Protein AF-0000000074696888 (afdb_homodimer)

Nearest PDB structures (foldseek):
  1gp1-assembly1_A  TM=9.716E-01  e=2.616E-17  Bos taurus
  2f8a-assembly1_A  TM=9.732E-01  e=2.043E-16  Homo sapiens
  2he3-assembly1_A  TM=9.645E-01  e=3.780E-15  Homo sapiens
  2i3y-assembly1_A  TM=9.369E-01  e=1.477E-12  Homo sapiens
  2r37-assembly1_A  TM=9.458E-01  e=2.393E-11  Homo sapiens

Solvent-accessible surface area (backbone atoms only — not comparable to full-atom values): 16033 Å² total; per-residue (Å²): 106,52,67,56,42,70,71,32,35,92,73,66,55,78,52,77,38,70,47,48,41,65,61,73,54,68,45,79,58,59,72,69,47,44,55,46,35,29,18,64,61,56,87,13,93,66,40,71,79,71,45,49,76,51,66,73,43,44,62,50,37,78,69,30,37,69,67,41,53,51,49,28,68,78,42,40,58,41,39,55,61,64,42,56,50,38,33,65,54,36,84,47,50,80,47,39,43,34,44,4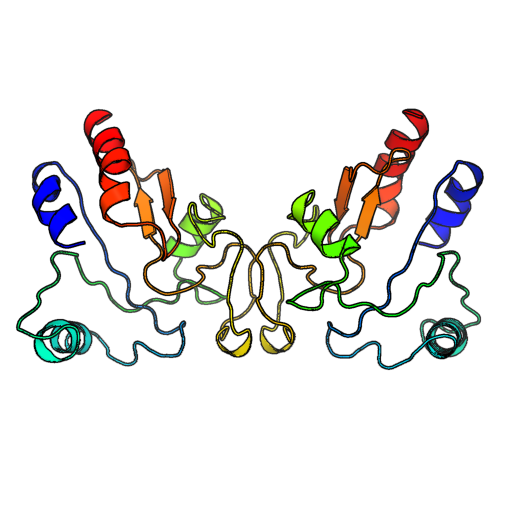2,37,47,77,52,54,76,70,49,45,75,45,60,45,99,85,69,47,78,71,48,31,31,21,58,66,41,55,71,77,67,45,49,63,59,50,50,52,52,59,64,71,105,106,52,67,57,44,70,72,32,34,90,73,65,55,78,52,76,39,71,48,47,43,67,60,72,55,68,46,78,58,58,74,70,47,44,55,46,34,28,18,64,62,56,87,12,92,66,41,71,79,72,45,48,76,51,65,73,43,43,63,50,36,79,70,29,37,68,66,42,54,50,49,32,68,76,42,42,58,40,39,56,61,65,42,57,51,37,32,66,54,36,84,47,50,79,47,40,44,33,44,44,38,47,79,52,55,76,71,51,45,76,45,59,43,98,86,69,49,78,70,49,32,32,20,58,67,40,55,70,76,66,44,49,62,58,50,49,52,52,58,64,72,104

Secondary structure (DSSP, 8-state):
-HHHHHHHGGGT---EE---STTTT-----THHHHHIIIIISS-TT----SEE------SSTT--HHHHHHHHHS-S-BSTTTTEEESSGGG--SSSEETT---STT-EEEE-TTS-EEEEE-TTS-GGGHHHHHHHHHHT-/-HHHHHHHGGGT---EE---STTTT-----THHHHHIIIIISS-TT----SEEPPP---SSTT--HHHHHHHHHS-S-BSTTTTEEESSGGG--SSSEETT---STT-EEEE-TTS-EEEEE-TTS-GGGHHHHHHHHHHT-

Foldseek 3Di:
DQVCCVVCVVLPDAAADAAECLQVNPPVDWDPRVQCCVCPPVVHPGDGDPHHYDTHAALDAPRHDPVNVVLCVQAQFADDPCRQPQEPDPVSGDHPDDDSSGQRHPQWDWDAAPVRHTDHTHHNPDDPVVCVVVVVVRSVVD/DQVCCVVCVVLPDAAADAAECLQVNPPVDWDPRVQCCVCPPVVHPGDGDPHHYDTHAALDAPRHDPVNVVLCVQAQFADDPPRQPQEPDPVSGDHPDDDSSGQRHPQWDWDAAPVRHTDHTHHNPDDPVVCVVVVVVRSVVD

pLDDT: mean 90.99, std 7.33, range [67.0, 98.31]

Organism: Acropora cervicornis (NCBI:txid6130)

Sequence (284 aa):
MNDLAEKYSAKGLVILAFPCNQFGHQENASGQEILDSLKYVRPGKGYQPKAEMLEKVAVNGSEADPLFIFLKEKLPFPSGKGEEVLMNDPQAIIWRPVLRSDVSWNFEKFLIDSNGVPFKRYSRYFLTSDLSSDIEKLLASKMNDLAEKYSAKGLVILAFPCNQFGHQENASGQEILDSLKYVRPGKGYQPKAEMLEKVAVNGSEADPLFIFLKEKLPFPSGKGEEVLMNDPQAIIWRPVLRSDVSWNFEKFLIDSNGVPFKRYSRYFLTSDLSSDIEKLLASK

Radius of gyration: 23.45 Å; Cα contacts (8 Å, |Δi|>4): 467; chains: 2; bounding box: 39×63×48 Å

Structure (mmCIF, N/CA/C/O backbone):
data_AF-0000000074696888-model_v1
#
loop_
_entity.id
_entity.type
_entity.pdbx_description
1 polymer 'Glutathione peroxidase'
#
loop_
_atom_site.group_PDB
_atom_site.id
_atom_site.type_symbol
_atom_site.label_atom_id
_atom_site.label_alt_id
_atom_site.label_comp_id
_atom_site.label_asym_id
_atom_site.label_entity_id
_atom_site.label_seq_id
_atom_site.pdbx_PDB_ins_code
_atom_site.Cartn_x
_atom_site.Cartn_y
_atom_site.Cartn_z
_atom_site.occupancy
_atom_site.B_iso_or_equiv
_atom_site.auth_seq_id
_atom_site.auth_comp_id
_atom_site.auth_asym_id
_atom_site.auth_atom_id
_atom_site.pdbx_PDB_model_num
ATOM 1 N N . MET A 1 1 ? 2.818 20.375 17.031 1 85.19 1 MET A N 1
ATOM 2 C CA . MET A 1 1 ? 3.131 21.125 15.805 1 85.19 1 MET A CA 1
ATOM 3 C C . MET A 1 1 ? 3.393 22.594 16.125 1 85.19 1 MET A C 1
ATOM 5 O O . MET A 1 1 ? 4.34 23.188 15.602 1 85.19 1 MET A O 1
ATOM 9 N N . ASN A 1 2 ? 2.6 23.094 17.094 1 87.69 2 ASN A N 1
ATOM 10 C CA . ASN A 1 2 ? 2.83 24.484 17.469 1 87.69 2 ASN A CA 1
ATOM 11 C C . ASN A 1 2 ? 4.215 24.672 18.078 1 87.69 2 ASN A C 1
ATOM 13 O O . ASN A 1 2 ? 4.875 25.688 17.828 1 87.69 2 ASN A O 1
ATOM 17 N N . ASP A 1 3 ? 4.602 23.672 18.875 1 88.69 3 ASP A N 1
ATOM 18 C CA . ASP A 1 3 ? 5.914 23.75 19.516 1 88.69 3 ASP A CA 1
ATOM 19 C C . ASP A 1 3 ? 7.023 23.828 18.469 1 88.69 3 ASP A C 1
ATOM 21 O O . ASP A 1 3 ? 7.98 24.578 18.625 1 88.69 3 ASP A O 1
ATOM 25 N N . LEU A 1 4 ? 6.898 23.031 17.453 1 91.94 4 LEU A N 1
ATOM 26 C CA . LEU A 1 4 ? 7.887 23.062 16.375 1 91.94 4 LEU A CA 1
ATOM 27 C C . LEU A 1 4 ? 7.895 24.406 15.672 1 91.94 4 LEU A C 1
ATOM 29 O O . LEU A 1 4 ? 8.961 24.953 15.367 1 91.94 4 LEU A O 1
ATOM 33 N N . ALA A 1 5 ? 6.75 24.875 15.43 1 92.31 5 ALA A N 1
ATOM 34 C CA . ALA A 1 5 ? 6.637 26.172 14.789 1 92.31 5 ALA A CA 1
ATOM 35 C C . ALA A 1 5 ? 7.293 27.266 15.633 1 92.31 5 ALA A C 1
ATOM 37 O O . ALA A 1 5 ? 8.031 28.109 15.109 1 92.31 5 ALA A O 1
ATOM 38 N N . GLU A 1 6 ? 7.008 27.25 16.828 1 91.94 6 GLU A N 1
ATOM 39 C CA . GLU A 1 6 ? 7.574 28.25 17.734 1 91.94 6 GLU A CA 1
ATOM 40 C C . GLU A 1 6 ? 9.102 28.156 17.766 1 91.94 6 GLU A C 1
ATOM 42 O O . GLU A 1 6 ? 9.781 29.188 17.781 1 91.94 6 GLU A O 1
ATOM 47 N N . LYS A 1 7 ? 9.531 27.016 17.703 1 92.88 7 LYS A N 1
ATOM 48 C CA . LYS A 1 7 ? 10.961 26.797 17.844 1 92.88 7 LYS A CA 1
ATOM 49 C C . LYS A 1 7 ? 11.703 27.109 16.547 1 92.88 7 LYS A C 1
ATOM 51 O O . LYS A 1 7 ? 12.828 27.609 16.562 1 92.88 7 LYS A O 1
ATOM 56 N N . TYR A 1 8 ? 11.055 26.875 15.414 1 94.62 8 TYR A N 1
ATOM 57 C CA . TYR A 1 8 ? 11.875 26.844 14.211 1 94.62 8 TYR A CA 1
ATOM 58 C C . TYR A 1 8 ? 11.352 27.828 13.164 1 94.62 8 TYR A C 1
ATOM 60 O O . TYR A 1 8 ? 11.977 28.016 12.117 1 94.62 8 TYR A O 1
ATOM 68 N N . SER A 1 9 ? 10.266 28.5 13.414 1 94.38 9 SER A N 1
ATOM 69 C CA . SER A 1 9 ? 9.711 29.391 12.406 1 94.38 9 SER A CA 1
ATOM 70 C C . SER A 1 9 ? 10.68 30.516 12.07 1 94.38 9 SER A C 1
ATOM 72 O O . SER A 1 9 ? 10.836 30.875 10.906 1 94.38 9 SER A O 1
ATOM 74 N N . ALA A 1 10 ? 11.242 31.031 13 1 94.5 10 ALA A N 1
ATOM 75 C CA . ALA A 1 10 ? 12.188 32.125 12.812 1 94.5 10 ALA A CA 1
ATOM 76 C C . ALA A 1 10 ? 13.406 31.672 12.016 1 94.5 10 ALA A C 1
ATOM 78 O O . ALA A 1 10 ? 14.109 32.5 11.422 1 94.5 10 ALA A O 1
ATOM 79 N N . LYS A 1 11 ? 13.609 30.422 12.008 1 94.94 11 LYS A N 1
ATOM 80 C CA . LYS A 1 11 ? 14.766 29.875 11.305 1 94.94 11 LYS A CA 1
ATOM 81 C C . LYS A 1 11 ? 14.391 29.422 9.898 1 94.94 11 LYS A C 1
ATOM 83 O O . LYS A 1 11 ? 15.242 28.922 9.156 1 94.94 11 LYS A O 1
ATOM 88 N N . GLY A 1 12 ? 13.078 29.484 9.57 1 94.25 12 GLY A N 1
ATOM 89 C CA . GLY A 1 12 ? 12.703 29.234 8.188 1 94.25 12 GLY A CA 1
ATOM 90 C C . GLY A 1 12 ? 11.703 28.094 8.039 1 94.25 12 GLY A C 1
ATOM 91 O O . GLY A 1 12 ? 11.258 27.797 6.93 1 94.25 12 GLY A O 1
ATOM 92 N N . LEU A 1 13 ? 11.328 27.469 9.117 1 95.56 13 LEU A N 1
ATOM 93 C CA . LEU A 1 13 ? 10.352 26.391 9.031 1 95.56 13 LEU A CA 1
ATOM 94 C C . LEU A 1 13 ? 8.961 26.922 8.734 1 95.56 13 LEU A C 1
ATOM 96 O O . LEU A 1 13 ? 8.5 27.859 9.391 1 95.56 13 LEU A O 1
ATOM 100 N N . VAL A 1 14 ? 8.352 26.344 7.762 1 95.56 14 VAL A N 1
ATOM 101 C CA . VAL A 1 14 ? 6.957 26.625 7.438 1 95.56 14 VAL A CA 1
ATOM 102 C C . VAL A 1 14 ? 6.145 25.328 7.547 1 95.56 14 VAL A C 1
ATOM 104 O O . VAL A 1 14 ? 6.547 24.297 7.027 1 95.56 14 VAL A O 1
ATOM 107 N N . ILE A 1 15 ? 5.082 25.438 8.266 1 95.06 15 ILE A N 1
ATOM 108 C CA . ILE A 1 15 ? 4.207 24.281 8.438 1 95.06 15 ILE A CA 1
ATOM 109 C C . ILE A 1 15 ? 2.873 24.547 7.738 1 95.06 15 ILE A C 1
ATOM 111 O O . ILE A 1 15 ? 2.189 25.516 8.031 1 95.06 15 ILE A O 1
ATOM 115 N N . LEU A 1 16 ? 2.582 23.688 6.812 1 95.06 16 LEU A N 1
ATOM 116 C CA . LEU A 1 16 ? 1.313 23.75 6.094 1 95.06 16 LEU A CA 1
ATOM 117 C C . LEU A 1 16 ? 0.405 22.594 6.508 1 95.06 16 LEU A C 1
ATOM 119 O O . LEU A 1 16 ? 0.85 21.453 6.586 1 95.06 16 LEU A O 1
ATOM 123 N N . ALA A 1 17 ? -0.816 22.938 6.812 1 92.88 17 ALA A N 1
ATOM 124 C CA . ALA A 1 17 ? -1.809 21.922 7.188 1 92.88 17 ALA A CA 1
ATOM 125 C C . ALA A 1 17 ? -2.875 21.781 6.102 1 92.88 17 ALA A C 1
ATOM 127 O O . ALA A 1 17 ? -3.469 22.766 5.672 1 92.88 17 ALA A O 1
ATOM 128 N N . PHE A 1 18 ? -3.039 20.562 5.676 1 93.19 18 PHE A N 1
ATOM 129 C CA . PHE A 1 18 ? -4.016 20.25 4.637 1 93.19 18 PHE A CA 1
ATOM 130 C C . PHE A 1 18 ? -5.156 19.422 5.203 1 93.19 18 PHE A C 1
ATOM 132 O O . PHE A 1 18 ? -5.051 18.188 5.297 1 93.19 18 PHE A O 1
ATOM 139 N N . PRO A 1 19 ? -6.219 20.094 5.566 1 90.19 19 PRO A N 1
ATOM 140 C CA . PRO A 1 19 ? -7.379 19.281 5.953 1 90.19 19 PRO A CA 1
ATOM 141 C C . PRO A 1 19 ? -7.848 18.359 4.828 1 90.19 19 PRO A C 1
ATOM 143 O O . PRO A 1 19 ? -7.727 18.703 3.65 1 90.19 19 PRO A O 1
ATOM 146 N N . CYS A 1 20 ? -8.289 17.188 5.188 1 91.38 20 CYS A N 1
ATOM 147 C CA . CYS A 1 20 ? -8.75 16.188 4.238 1 91.38 20 CYS A CA 1
ATOM 148 C C . CYS A 1 20 ? -9.93 15.406 4.805 1 91.38 20 CYS A C 1
ATOM 150 O O . CYS A 1 20 ? -9.914 15.016 5.973 1 91.38 20 CYS A O 1
ATOM 152 N N . ASN A 1 21 ? -10.883 15.109 3.994 1 89.12 21 ASN A N 1
ATOM 153 C CA . ASN A 1 21 ? -12.094 14.453 4.469 1 89.12 21 ASN A CA 1
ATOM 154 C C . ASN A 1 21 ? -12.125 12.977 4.07 1 89.12 21 ASN A C 1
ATOM 156 O O . ASN A 1 21 ? -13.164 12.328 4.176 1 89.12 21 ASN A O 1
ATOM 160 N N . GLN A 1 22 ? -11.078 12.438 3.623 1 91.19 22 GLN A N 1
ATOM 161 C CA . GLN A 1 22 ? -11.039 11.062 3.129 1 91.19 22 GLN A CA 1
ATOM 162 C C . GLN A 1 22 ? -10.875 10.07 4.277 1 91.19 22 GLN A C 1
ATOM 164 O O . GLN A 1 22 ? -10.969 8.859 4.07 1 91.19 22 GLN A O 1
ATOM 169 N N . PHE A 1 23 ? -10.672 10.539 5.465 1 87.31 23 PHE A N 1
ATOM 170 C CA . PHE A 1 23 ? -10.406 9.664 6.605 1 87.31 23 PHE A CA 1
ATOM 171 C C . PHE A 1 23 ? -11.562 9.703 7.598 1 87.31 23 PHE A C 1
ATOM 173 O O . PHE A 1 23 ? -11.453 10.305 8.664 1 87.31 23 PHE A O 1
ATOM 180 N N . GLY A 1 24 ? -12.648 8.93 7.223 1 72.62 24 GLY A N 1
ATOM 181 C CA . GLY A 1 24 ? -13.812 8.773 8.078 1 72.62 24 GLY A CA 1
ATOM 182 C C . GLY A 1 24 ? -14.734 9.984 8.062 1 72.62 24 GLY A C 1
ATOM 183 O O . GLY A 1 24 ? -15.555 10.164 8.961 1 72.62 24 GLY A O 1
ATOM 184 N N . HIS A 1 25 ? -14.531 10.852 7.031 1 71.06 25 HIS A N 1
ATOM 185 C CA . HIS A 1 25 ? -15.297 12.086 6.902 1 71.06 25 HIS A CA 1
ATOM 186 C C . HIS A 1 25 ? -15.25 12.898 8.195 1 71.06 25 HIS A C 1
ATOM 188 O O . HIS A 1 25 ? -16.266 13.453 8.617 1 71.06 25 HIS A O 1
ATOM 194 N N . GLN A 1 26 ? -14.102 12.727 8.734 1 67.25 26 GLN A N 1
ATOM 195 C CA . GLN A 1 26 ? -13.906 13.359 10.031 1 67.25 26 GLN A CA 1
ATOM 196 C C . GLN A 1 26 ? -13.836 14.883 9.898 1 67.25 26 GLN A C 1
ATOM 198 O O . GLN A 1 26 ? -14.023 15.602 10.875 1 67.25 26 GLN A O 1
ATOM 203 N N . GLU A 1 27 ? -13.531 15.352 8.703 1 67.12 27 GLU A N 1
ATOM 204 C CA . GLU A 1 27 ? -13.414 16.797 8.508 1 67.12 27 GLU A CA 1
ATOM 205 C C . GLU A 1 27 ? -14.508 17.328 7.586 1 67.12 27 GLU A C 1
ATOM 207 O O . GLU A 1 27 ? -14.242 17.656 6.43 1 67.12 27 GLU A O 1
ATOM 212 N N . ASN A 1 28 ? -15.703 17.438 8.172 1 71.5 28 ASN A N 1
ATOM 213 C CA . ASN A 1 28 ? -16.844 17.875 7.375 1 71.5 28 ASN A CA 1
ATOM 214 C C . ASN A 1 28 ? -16.906 19.406 7.293 1 71.5 28 ASN A C 1
ATOM 216 O O . ASN A 1 28 ? -17.594 19.953 6.422 1 71.5 28 ASN A O 1
ATOM 220 N N . ALA A 1 29 ? -16.062 20.016 8.156 1 69.94 29 ALA A N 1
ATOM 221 C CA . ALA A 1 29 ? -16.078 21.484 8.211 1 69.94 29 ALA A CA 1
ATOM 222 C C . ALA A 1 29 ? -15.234 22.078 7.094 1 69.94 29 ALA A C 1
ATOM 224 O O . ALA A 1 29 ? -14.453 21.375 6.453 1 69.94 29 ALA A O 1
ATOM 225 N N . SER A 1 30 ? -15.695 23.297 6.672 1 74.94 30 SER A N 1
ATOM 226 C CA . SER A 1 30 ? -14.914 23.984 5.648 1 74.94 30 SER A CA 1
ATOM 227 C C . SER A 1 30 ? -14.484 25.359 6.117 1 74.94 30 SER A C 1
ATOM 229 O O . SER A 1 30 ? -15.133 25.969 6.98 1 74.94 30 SER A O 1
ATOM 231 N N . GLY A 1 31 ? -13.242 25.75 5.594 1 76.25 31 GLY A N 1
ATOM 232 C CA . GLY A 1 31 ? -12.773 27.109 5.801 1 76.25 31 GLY A CA 1
ATOM 233 C C . GLY A 1 31 ? -12.695 27.5 7.266 1 76.25 31 GLY A C 1
ATOM 234 O O . GLY A 1 31 ? -12.039 26.812 8.062 1 76.25 31 GLY A O 1
ATOM 235 N N . GLN A 1 32 ? -13.375 28.578 7.566 1 77.44 32 GLN A N 1
ATOM 236 C CA . GLN A 1 32 ? -13.344 29.188 8.891 1 77.44 32 GLN A CA 1
ATOM 237 C C . GLN A 1 32 ? -13.891 28.234 9.945 1 77.44 32 GLN A C 1
ATOM 239 O O . GLN A 1 32 ? -13.469 28.266 11.102 1 77.44 32 GLN A O 1
ATOM 244 N N . GLU A 1 33 ? -14.711 27.281 9.539 1 79.19 33 GLU A N 1
ATOM 245 C CA . GLU A 1 33 ? -15.305 26.328 10.469 1 79.19 33 GLU A CA 1
ATOM 246 C C . GLU A 1 33 ? -14.234 25.406 11.07 1 79.19 33 GLU A C 1
ATOM 248 O O . GLU A 1 33 ? -14.328 25.031 12.234 1 79.19 33 GLU A O 1
ATOM 253 N N . ILE A 1 34 ? -13.273 25.125 10.305 1 80.81 34 ILE A N 1
ATOM 254 C CA . ILE A 1 34 ? -12.211 24.25 10.797 1 80.81 34 ILE A CA 1
ATOM 255 C C . ILE A 1 34 ? -11.438 24.969 11.906 1 80.81 34 ILE A C 1
ATOM 257 O O . ILE A 1 34 ? -11.172 24.375 12.953 1 80.81 34 ILE A O 1
ATOM 261 N N . LEU A 1 35 ? -11.125 26.203 11.703 1 83.69 35 LEU A N 1
ATOM 262 C CA . LEU A 1 35 ? -10.383 26.984 12.695 1 83.69 35 LEU A CA 1
ATOM 263 C C . LEU A 1 35 ? -11.195 27.141 13.977 1 83.69 35 LEU A C 1
ATOM 265 O O . LEU A 1 35 ? -10.648 27.047 15.078 1 83.69 35 LEU A O 1
ATOM 269 N N . ASP A 1 36 ? -12.414 27.359 13.75 1 84.56 36 ASP A N 1
ATOM 270 C CA . ASP A 1 36 ? -13.289 27.5 14.914 1 84.56 36 ASP A CA 1
ATOM 271 C C . ASP A 1 36 ? -13.367 26.203 15.703 1 84.56 36 ASP A C 1
ATOM 273 O O . ASP A 1 36 ? -13.398 26.219 16.938 1 84.56 36 ASP A O 1
ATOM 277 N N . SER A 1 37 ? -13.469 25.188 14.945 1 81.25 37 SER A N 1
ATOM 278 C CA . SER A 1 37 ? -13.516 23.891 15.609 1 81.25 37 SER A CA 1
ATOM 279 C C . SER A 1 37 ? -12.258 23.641 16.438 1 81.25 37 SER A C 1
ATOM 281 O O . SER A 1 37 ? -12.344 23.172 17.578 1 81.25 37 SER A O 1
ATOM 283 N N . LEU A 1 38 ? -11.156 23.969 15.891 1 82.19 38 LEU A N 1
ATOM 284 C CA . LEU A 1 38 ? -9.898 23.828 16.609 1 82.19 38 LEU A CA 1
ATOM 285 C C . LEU A 1 38 ? -9.875 24.719 17.844 1 82.19 38 LEU A C 1
ATOM 287 O O . LEU A 1 38 ? -9.453 24.297 18.922 1 82.19 38 LEU A O 1
ATOM 291 N N . LYS A 1 39 ? -10.344 25.875 17.672 1 88.06 39 LYS A N 1
ATOM 292 C CA . LYS A 1 39 ? -10.281 26.875 18.734 1 88.06 39 LYS A CA 1
ATOM 293 C C . LYS A 1 39 ? -11.281 26.578 19.844 1 88.06 39 LYS A C 1
ATOM 295 O O . LYS A 1 39 ? -10.961 26.719 21.031 1 88.06 39 LYS A O 1
ATOM 300 N N . TYR A 1 40 ? -12.367 26.047 19.469 1 88.19 40 TYR A N 1
ATOM 301 C CA . TYR A 1 40 ? -13.453 26.016 20.453 1 88.19 40 TYR A CA 1
ATOM 302 C C . TYR A 1 40 ? -13.875 24.594 20.75 1 88.19 40 TYR A C 1
ATOM 304 O O . TYR A 1 40 ? -14.516 24.328 21.781 1 88.19 40 TYR A O 1
ATOM 312 N N . VAL A 1 41 ? -13.703 23.656 19.828 1 78.88 41 VAL A N 1
ATOM 313 C CA . VAL A 1 41 ? -14.266 22.328 19.953 1 78.88 41 VAL A CA 1
ATOM 314 C C . VAL A 1 41 ? -13.164 21.312 20.297 1 78.88 41 VAL A C 1
ATOM 316 O O . VAL A 1 41 ? -13.18 20.688 21.359 1 78.88 41 VAL A O 1
ATOM 319 N N . ARG A 1 42 ? -12.336 21.109 19.469 1 76.81 42 ARG A N 1
ATOM 320 C CA . ARG A 1 42 ? -11.25 20.141 19.641 1 76.81 42 ARG A CA 1
ATOM 321 C C . ARG A 1 42 ? -9.969 20.641 18.969 1 76.81 42 ARG A C 1
ATOM 323 O O . ARG A 1 42 ? -9.93 20.812 17.75 1 76.81 42 ARG A O 1
ATOM 330 N N . PRO A 1 43 ? -8.977 20.844 19.797 1 79.38 43 PRO A N 1
ATOM 331 C CA . PRO A 1 43 ? -8.844 20.531 21.219 1 79.38 43 PRO A CA 1
ATOM 332 C C . PRO A 1 43 ? -9.57 21.531 22.125 1 79.38 43 PRO A C 1
ATOM 334 O O . PRO A 1 43 ? -9.781 21.266 23.297 1 79.38 43 PRO A O 1
ATOM 337 N N . GLY A 1 44 ? -9.984 22.688 21.422 1 82.69 44 GLY A N 1
ATOM 338 C CA . GLY A 1 44 ? -10.664 23.719 22.188 1 82.69 44 GLY A CA 1
ATOM 339 C C . GLY A 1 44 ? -9.711 24.562 23.031 1 82.69 44 GLY A C 1
ATOM 340 O O . GLY A 1 44 ? -8.562 24.766 22.641 1 82.69 44 GLY A O 1
ATOM 341 N N . LYS A 1 45 ? -10.281 25.312 24.047 1 90.56 45 LYS A N 1
ATOM 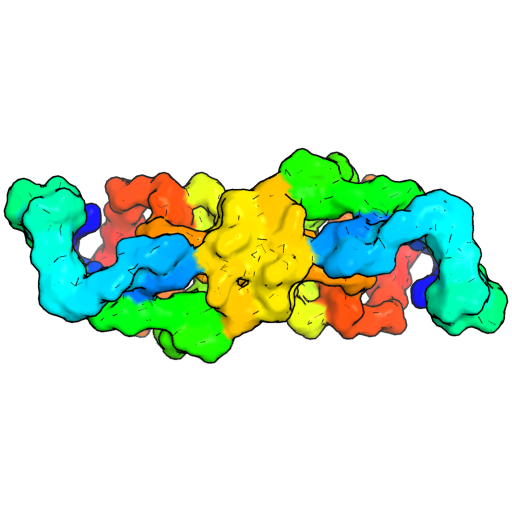342 C CA . LYS A 1 45 ? -9.531 26.109 25.031 1 90.56 45 LYS A CA 1
ATOM 343 C C . LYS A 1 45 ? -8.734 27.203 24.344 1 90.56 45 LYS A C 1
ATOM 345 O O . LYS A 1 45 ? -7.594 27.484 24.719 1 90.56 45 LYS A O 1
ATOM 350 N N . GLY A 1 46 ? -9.219 27.609 23.25 1 88.62 46 GLY A N 1
ATOM 351 C CA . GLY A 1 46 ? -8.609 28.75 22.578 1 88.62 46 GLY A CA 1
ATOM 352 C C . GLY A 1 46 ? -7.457 28.359 21.672 1 88.62 46 GLY A C 1
ATOM 353 O O . GLY A 1 46 ? -6.699 29.203 21.219 1 88.62 46 GLY A O 1
ATOM 354 N N . TYR A 1 47 ? -7.352 27.156 21.359 1 87.5 47 TYR A N 1
ATOM 355 C CA . TYR A 1 47 ? -6.258 26.672 20.531 1 87.5 47 TYR A CA 1
ATOM 356 C C . TYR A 1 47 ? -6.234 27.375 19.172 1 87.5 47 TYR A C 1
ATOM 358 O O . TYR A 1 47 ? -7.273 27.516 18.531 1 87.5 47 TYR A O 1
ATOM 366 N N . GLN A 1 48 ? -5.016 27.859 18.828 1 87.44 48 GLN A N 1
ATOM 367 C CA . GLN A 1 48 ? -4.777 28.438 17.5 1 87.44 48 GLN A CA 1
ATOM 368 C C . GLN A 1 48 ? -3.584 27.781 16.828 1 87.44 48 GLN A C 1
ATOM 370 O O . GLN A 1 48 ? -2.453 27.875 17.297 1 87.44 48 GLN A O 1
ATOM 375 N N . PRO A 1 49 ? -3.945 27.156 15.727 1 88.31 49 PRO A N 1
ATOM 376 C CA . PRO A 1 49 ? -2.816 26.531 15.039 1 88.31 49 PRO A CA 1
ATOM 377 C C . PRO A 1 49 ? -1.806 27.562 14.516 1 88.31 49 PRO A C 1
ATOM 379 O O . PRO A 1 49 ? -2.193 28.625 14.031 1 88.31 49 PRO A O 1
ATOM 382 N N . LYS A 1 50 ? -0.562 27.234 14.641 1 90.62 50 LYS A N 1
ATOM 383 C CA . LYS A 1 50 ? 0.493 28.078 14.094 1 90.62 50 LYS A CA 1
ATOM 384 C C . LYS A 1 50 ? 0.841 27.672 12.664 1 90.62 50 LYS A C 1
ATOM 386 O O . LYS A 1 50 ? 1.517 28.406 11.945 1 90.62 50 LYS A O 1
ATOM 391 N N . ALA A 1 51 ? 0.382 26.562 12.352 1 90.44 51 ALA A N 1
ATOM 392 C CA . ALA A 1 51 ? 0.497 26.125 10.961 1 90.44 51 ALA A CA 1
ATOM 393 C C . ALA A 1 51 ? -0.449 26.906 10.055 1 90.44 51 ALA A C 1
ATOM 395 O O . ALA A 1 51 ? -1.509 27.359 10.5 1 90.44 51 ALA A O 1
ATOM 396 N N . GLU A 1 52 ? -0.009 27.109 8.852 1 91.31 52 GLU A N 1
ATOM 397 C CA . GLU A 1 52 ? -0.924 27.672 7.855 1 91.31 52 GLU A CA 1
ATOM 398 C C . GLU A 1 52 ? -1.968 26.641 7.438 1 91.31 52 GLU A C 1
ATOM 400 O O . GLU A 1 52 ? -1.625 25.578 6.891 1 91.31 52 GLU A O 1
ATOM 405 N N . MET A 1 53 ? -3.244 26.969 7.711 1 89.31 53 MET A N 1
ATOM 406 C CA . MET A 1 53 ? -4.344 26.062 7.375 1 89.31 53 MET A CA 1
ATOM 407 C C . MET A 1 53 ? -4.82 26.297 5.945 1 89.31 53 MET A C 1
ATOM 409 O O . MET A 1 53 ? -5.262 27.406 5.609 1 89.31 53 MET A O 1
ATOM 413 N N . LEU A 1 54 ? -4.664 25.297 5.141 1 90.5 54 LEU A N 1
ATOM 414 C CA . LEU A 1 54 ? -5.09 25.422 3.752 1 90.5 54 LEU A CA 1
ATOM 415 C C . LEU A 1 54 ? -6.504 24.875 3.564 1 90.5 54 LEU A C 1
ATOM 417 O O . LEU A 1 54 ? -7.125 24.406 4.523 1 90.5 54 LEU A O 1
ATOM 421 N N . GLU A 1 55 ? -7.008 25.062 2.363 1 87.56 55 GLU A N 1
ATOM 422 C CA . GLU A 1 55 ? -8.312 24.484 2.045 1 87.56 55 GLU A CA 1
ATOM 423 C C . GLU A 1 55 ? -8.25 22.969 2.016 1 87.56 55 GLU A C 1
ATOM 425 O O . GLU A 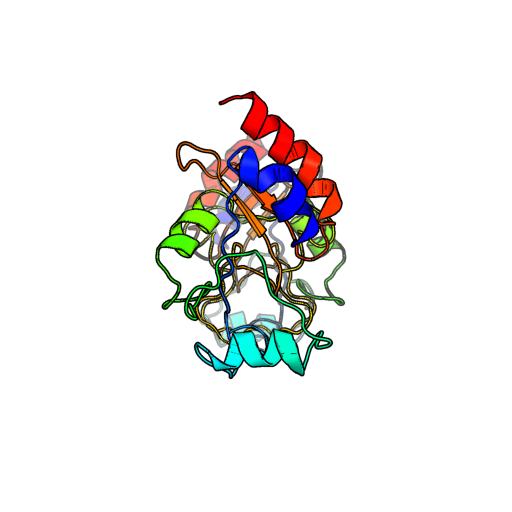1 55 ? -7.18 22.375 1.849 1 87.56 55 GLU A O 1
ATOM 430 N N . LYS A 1 56 ? -9.391 22.453 2.02 1 89.5 56 LYS A N 1
ATOM 431 C CA . LYS A 1 56 ? -9.516 21 1.993 1 89.5 56 LYS A CA 1
ATOM 432 C C . LYS A 1 56 ? -9.094 20.438 0.641 1 89.5 56 LYS A C 1
ATOM 434 O O . LYS A 1 56 ? -9.445 20.984 -0.405 1 89.5 56 LYS A O 1
ATOM 439 N N . VAL A 1 57 ? -8.344 19.344 0.738 1 92.69 57 VAL A N 1
ATOM 440 C CA . VAL A 1 57 ? -7.949 18.703 -0.509 1 92.69 57 VAL A CA 1
ATOM 441 C C . VAL A 1 57 ? -8.07 17.188 -0.365 1 92.69 57 VAL A C 1
ATOM 443 O O . VAL A 1 57 ? -8.062 16.656 0.75 1 92.69 57 VAL A O 1
ATOM 446 N N . ALA A 1 58 ? -8.273 16.547 -1.537 1 95.25 58 ALA A N 1
ATOM 447 C CA . ALA A 1 58 ? -8.086 15.094 -1.575 1 95.25 58 ALA A CA 1
ATOM 448 C C . ALA A 1 58 ? -6.613 14.734 -1.688 1 95.25 58 ALA A C 1
ATOM 450 O O . ALA A 1 58 ? -5.891 15.297 -2.516 1 95.25 58 ALA A O 1
ATOM 451 N N . VAL A 1 59 ? -6.16 13.836 -0.857 1 97.56 59 VAL A N 1
ATOM 452 C CA . VAL A 1 59 ? -4.746 13.484 -0.894 1 97.56 59 VAL A CA 1
ATOM 453 C C . VAL A 1 59 ? -4.566 12.117 -1.559 1 97.56 59 VAL A C 1
ATOM 455 O O . VAL A 1 59 ? -3.453 11.75 -1.936 1 97.56 59 VAL A O 1
ATOM 458 N N . ASN A 1 60 ? -5.637 11.336 -1.657 1 98.06 60 ASN A N 1
ATOM 459 C CA . ASN A 1 60 ? -5.617 10.016 -2.271 1 98.06 60 ASN A CA 1
ATOM 460 C C . ASN A 1 60 ? -6.625 9.914 -3.412 1 98.06 60 ASN A C 1
ATOM 462 O O . ASN A 1 60 ? -7.5 10.766 -3.551 1 98.06 60 ASN A O 1
ATOM 466 N N . GLY A 1 61 ? -6.441 8.844 -4.301 1 97.62 61 GLY A N 1
ATOM 467 C CA . GLY A 1 61 ? -7.422 8.523 -5.324 1 97.62 61 GLY A CA 1
ATOM 468 C C . GLY A 1 61 ? -7.27 9.359 -6.582 1 97.62 61 GLY A C 1
ATOM 469 O O . GLY A 1 61 ? -6.289 10.086 -6.73 1 97.62 61 GLY A O 1
ATOM 470 N N . SER A 1 62 ? -8.258 9.25 -7.469 1 97.56 62 SER A N 1
ATOM 471 C CA . SER A 1 62 ? -8.211 9.891 -8.781 1 97.56 62 SER A CA 1
ATOM 472 C C . SER A 1 62 ? -8.336 11.398 -8.656 1 97.56 62 SER A C 1
ATOM 474 O O . SER A 1 62 ? -7.918 12.133 -9.555 1 97.56 62 SER A O 1
ATOM 476 N N . GLU A 1 63 ? -8.836 11.93 -7.523 1 96 63 GLU A N 1
ATOM 477 C CA . GLU A 1 63 ? -9.047 13.359 -7.344 1 96 63 GLU A CA 1
ATOM 478 C C . GLU A 1 63 ? -7.961 13.977 -6.465 1 96 63 GLU A C 1
ATOM 480 O O . GLU A 1 63 ? -8.102 15.102 -5.988 1 96 63 GLU A O 1
ATOM 485 N N . ALA A 1 64 ? -6.977 13.211 -6.238 1 97.56 64 ALA A N 1
ATOM 486 C CA . ALA A 1 64 ? -5.91 13.688 -5.359 1 97.56 64 ALA A CA 1
ATOM 487 C C . ALA A 1 64 ? -5.285 14.969 -5.895 1 97.56 64 ALA A C 1
ATOM 489 O O . ALA A 1 64 ? -5.074 15.109 -7.102 1 97.56 64 ALA A O 1
ATOM 490 N N . ASP A 1 65 ? -4.996 15.93 -5.023 1 97.56 65 ASP A N 1
ATOM 491 C CA . ASP A 1 65 ? -4.277 17.156 -5.363 1 97.56 65 ASP A CA 1
ATOM 492 C C . ASP A 1 65 ? -2.912 16.844 -5.973 1 97.56 65 ASP A C 1
ATOM 494 O O . ASP A 1 65 ? -2.203 15.961 -5.492 1 97.56 65 ASP A O 1
ATOM 498 N N . PRO A 1 66 ? -2.512 17.578 -7.027 1 97.88 66 PRO A N 1
ATOM 499 C CA . PRO A 1 66 ? -1.233 17.344 -7.699 1 97.88 66 PRO A CA 1
ATOM 500 C C . PRO A 1 66 ? -0.05 17.344 -6.734 1 97.88 66 PRO A C 1
ATOM 502 O O . PRO A 1 66 ? 0.915 16.594 -6.938 1 97.88 66 PRO A O 1
ATOM 505 N N . LEU A 1 67 ? -0.134 18.141 -5.742 1 97.44 67 LEU A N 1
ATOM 506 C CA . LEU A 1 67 ? 0.942 18.188 -4.758 1 97.44 67 LEU A CA 1
ATOM 507 C C . LEU A 1 67 ? 1.139 16.828 -4.109 1 97.44 67 LEU A C 1
ATOM 509 O O . LEU A 1 67 ? 2.27 16.344 -3.98 1 97.44 67 LEU A O 1
ATOM 513 N N . PHE A 1 68 ? 0.094 16.203 -3.756 1 98 68 PHE A N 1
ATOM 514 C CA . PHE A 1 68 ? 0.193 14.93 -3.043 1 98 68 PHE A CA 1
ATOM 515 C C . PHE A 1 68 ? 0.533 13.789 -4 1 98 68 PHE A C 1
ATOM 517 O O . PHE A 1 68 ? 1.168 12.812 -3.607 1 98 68 PHE A O 1
ATOM 524 N N . ILE A 1 69 ? 0.095 13.906 -5.262 1 97.88 69 ILE A N 1
ATOM 525 C CA . ILE A 1 69 ? 0.563 12.953 -6.266 1 97.88 69 ILE A CA 1
ATOM 526 C C . ILE A 1 69 ? 2.088 13.008 -6.352 1 97.88 69 ILE A C 1
ATOM 528 O O . ILE A 1 69 ? 2.754 11.969 -6.27 1 97.88 69 ILE A O 1
ATOM 532 N N . PHE A 1 70 ? 2.559 14.203 -6.426 1 98.31 70 PHE A N 1
ATOM 533 C CA . PHE A 1 70 ? 3.996 14.43 -6.52 1 98.31 70 PHE A CA 1
ATOM 534 C C . PHE A 1 70 ? 4.711 13.906 -5.277 1 98.31 70 PHE A C 1
ATOM 536 O O . PHE A 1 70 ? 5.695 13.172 -5.387 1 98.31 70 PHE A O 1
ATOM 543 N N . LEU A 1 71 ? 4.293 14.258 -4.074 1 98.19 71 LEU A N 1
ATOM 544 C CA . LEU A 1 71 ? 4.93 13.883 -2.814 1 98.19 71 LEU A CA 1
ATOM 545 C C . LEU A 1 71 ? 4.957 12.367 -2.648 1 98.19 71 LEU A C 1
ATOM 547 O O . LEU A 1 71 ? 5.977 11.797 -2.254 1 98.19 71 LEU A O 1
ATOM 551 N N . LYS A 1 72 ? 3.846 11.688 -2.959 1 97.88 72 LYS A N 1
ATOM 552 C CA . LYS A 1 72 ? 3.76 10.234 -2.783 1 97.88 72 LYS A CA 1
ATOM 553 C C . LYS A 1 72 ? 4.617 9.508 -3.812 1 97.88 72 LYS A C 1
ATOM 555 O O . LYS A 1 72 ? 5.109 8.406 -3.551 1 97.88 72 LYS A O 1
ATOM 560 N N . GLU A 1 73 ? 4.82 10.141 -4.957 1 97.25 73 GLU A N 1
ATOM 561 C CA . GLU A 1 73 ? 5.73 9.578 -5.949 1 97.25 73 GLU A CA 1
ATOM 562 C C . GLU A 1 73 ? 7.176 9.617 -5.457 1 97.25 73 GLU A C 1
ATOM 564 O O . GLU A 1 73 ? 7.918 8.648 -5.621 1 97.25 73 GLU A O 1
ATOM 569 N N . LYS A 1 74 ? 7.531 10.672 -4.852 1 97.81 74 LYS A N 1
ATOM 570 C CA . LYS A 1 74 ? 8.906 10.867 -4.402 1 97.81 74 LYS A CA 1
ATOM 571 C C . LYS A 1 74 ? 9.156 10.148 -3.078 1 97.81 74 LYS A C 1
ATOM 573 O O . LYS A 1 74 ? 10.266 9.68 -2.822 1 97.81 74 LYS A O 1
ATOM 578 N N . LEU A 1 75 ? 8.188 10.125 -2.236 1 97.94 75 LEU A N 1
ATOM 579 C CA . LEU A 1 75 ? 8.227 9.484 -0.926 1 97.94 75 LEU A CA 1
ATOM 580 C C . LEU A 1 75 ? 7.066 8.5 -0.767 1 97.94 75 LEU A C 1
ATOM 582 O O . LEU A 1 75 ? 6.121 8.766 -0.026 1 97.94 75 LEU A O 1
ATOM 586 N N . PRO A 1 76 ? 7.25 7.348 -1.388 1 96.81 76 PRO A N 1
ATOM 587 C CA . PRO A 1 76 ? 6.105 6.438 -1.48 1 96.81 76 PRO A CA 1
ATOM 588 C C . PRO A 1 76 ? 5.695 5.863 -0.125 1 96.81 76 PRO A C 1
ATOM 590 O O . PRO A 1 76 ? 4.531 5.512 0.072 1 96.81 76 PRO A O 1
ATOM 593 N N . PHE A 1 77 ? 6.59 5.859 0.863 1 96.31 77 PHE A N 1
ATOM 594 C CA . PHE A 1 77 ? 6.23 5.199 2.111 1 96.31 77 PHE A CA 1
ATOM 595 C C . PHE A 1 77 ? 6.691 6.02 3.311 1 96.31 77 PHE A C 1
ATOM 597 O O . PHE A 1 77 ? 7.758 6.637 3.275 1 96.31 77 PHE A O 1
ATOM 604 N N . PRO A 1 78 ? 5.898 5.996 4.355 1 96.31 78 PRO A N 1
ATOM 605 C CA . PRO A 1 78 ? 6.281 6.73 5.562 1 96.31 78 PRO A CA 1
ATOM 606 C C . PRO A 1 78 ? 7.305 5.98 6.41 1 96.31 78 PRO A C 1
ATOM 608 O O . PRO A 1 78 ? 7.445 4.762 6.281 1 96.31 78 PRO A O 1
ATOM 611 N N . SER A 1 79 ? 7.977 6.773 7.148 1 94.44 79 SER A N 1
ATOM 612 C CA . SER A 1 79 ? 8.859 6.223 8.172 1 94.44 79 SER A CA 1
ATOM 613 C C . SER A 1 79 ? 8.18 6.199 9.531 1 94.44 79 SER A C 1
ATOM 615 O O . SER A 1 79 ? 7.348 7.055 9.836 1 94.44 79 SER A O 1
ATOM 617 N N . GLY A 1 80 ? 8.641 5.191 10.352 1 90.75 80 GLY A N 1
ATOM 618 C CA . GLY A 1 80 ? 8.141 5.145 11.719 1 90.75 80 GLY A CA 1
ATOM 619 C C . GLY A 1 80 ? 7.238 3.953 11.984 1 90.75 80 GLY A C 1
ATOM 620 O O . GLY A 1 80 ? 7.055 3.1 11.109 1 90.75 80 GLY A O 1
ATOM 621 N N . LYS A 1 81 ? 6.785 3.979 13.164 1 89.25 81 LYS A N 1
ATOM 622 C CA . LYS A 1 81 ? 5.895 2.898 13.578 1 89.25 81 LYS A CA 1
ATOM 623 C C . LYS A 1 81 ? 4.648 2.85 12.695 1 89.25 81 LYS A C 1
ATOM 625 O O . LYS A 1 81 ? 4.066 3.887 12.375 1 89.25 81 LYS A O 1
ATOM 630 N N . GLY A 1 82 ? 4.27 1.648 12.273 1 89.81 82 GLY A N 1
ATOM 631 C CA . GLY A 1 82 ? 3.045 1.477 11.508 1 89.81 82 GLY A CA 1
ATOM 632 C C . GLY A 1 82 ? 3.217 1.788 10.031 1 89.81 82 GLY A C 1
ATOM 633 O O . GLY A 1 82 ? 2.232 1.951 9.312 1 89.81 82 GLY A O 1
ATOM 634 N N . GLU A 1 83 ? 4.438 1.902 9.57 1 91.25 83 GLU A N 1
ATOM 635 C CA . GLU A 1 83 ? 4.723 2.293 8.188 1 91.25 83 GLU A CA 1
ATOM 636 C C . GLU A 1 83 ? 4.156 1.278 7.199 1 91.25 83 GLU A C 1
ATOM 638 O O . GLU A 1 83 ? 3.826 1.629 6.066 1 91.25 83 GLU A O 1
ATOM 643 N N . GLU A 1 84 ? 3.93 0.084 7.648 1 94 84 GLU A N 1
ATOM 644 C CA . GLU A 1 84 ? 3.484 -0.966 6.734 1 94 84 GLU A CA 1
ATOM 645 C C . GLU A 1 84 ? 1.968 -0.939 6.562 1 94 84 GLU A C 1
ATOM 647 O O . GLU A 1 84 ? 1.442 -1.458 5.574 1 94 84 GLU A O 1
ATOM 652 N N . VAL A 1 85 ? 1.258 -0.334 7.543 1 95.75 85 VAL A N 1
ATOM 653 C CA . VAL A 1 85 ? -0.201 -0.371 7.57 1 95.75 85 VAL A CA 1
ATOM 654 C C . VAL A 1 85 ? -0.762 0.798 6.766 1 95.75 85 VAL A C 1
ATOM 656 O O . VAL A 1 85 ? -0.45 1.958 7.039 1 95.75 85 VAL A O 1
ATOM 659 N N . LEU A 1 86 ? -1.55 0.456 5.785 1 96.69 86 LEU A N 1
ATOM 660 C CA . LEU A 1 86 ? -2.268 1.493 5.051 1 96.69 86 LEU A CA 1
ATOM 661 C C . LEU A 1 86 ? -3.541 1.897 5.785 1 96.69 86 LEU A C 1
ATOM 663 O O . LEU A 1 86 ? -3.805 3.088 5.969 1 96.69 86 LEU A O 1
ATOM 667 N N . MET A 1 87 ? -4.238 0.912 6.23 1 96.06 87 MET A N 1
ATOM 668 C CA . MET A 1 87 ? -5.5 1.172 6.918 1 96.06 87 MET A CA 1
ATOM 669 C C . MET A 1 87 ? -5.902 -0.016 7.785 1 96.06 87 MET A C 1
ATOM 671 O O . MET A 1 87 ? -5.895 -1.158 7.32 1 96.06 87 MET A O 1
ATOM 675 N N . ASN A 1 88 ? -6.305 0.231 9.031 1 94.81 88 ASN A N 1
ATOM 676 C CA . ASN A 1 88 ? -6.738 -0.852 9.906 1 94.81 88 ASN A CA 1
ATOM 677 C C . ASN A 1 88 ? -8.094 -1.407 9.484 1 94.81 88 ASN A C 1
ATOM 679 O O . ASN A 1 88 ? -8.273 -2.623 9.398 1 94.81 88 ASN A O 1
ATOM 683 N N . ASP A 1 89 ? -9.047 -0.587 9.211 1 94.31 89 ASP A N 1
ATOM 684 C CA . ASP A 1 89 ? -10.383 -0.948 8.734 1 94.31 89 ASP A CA 1
ATOM 685 C C . ASP A 1 89 ? -10.539 -0.63 7.246 1 94.31 89 ASP A C 1
ATOM 687 O O . ASP A 1 89 ? -10.539 0.539 6.855 1 94.31 89 ASP A O 1
ATOM 691 N N . PRO A 1 90 ? -10.734 -1.69 6.383 1 94.19 90 PRO A N 1
ATOM 692 C CA . PRO A 1 90 ? -10.828 -1.432 4.945 1 94.19 90 PRO A CA 1
ATOM 693 C C . PRO A 1 90 ? -12.016 -0.548 4.578 1 94.19 90 PRO A C 1
ATOM 695 O O . PRO A 1 90 ? -11.992 0.133 3.551 1 94.19 90 PRO A O 1
ATOM 698 N N . GLN A 1 91 ? -13 -0.489 5.449 1 92.75 91 GLN A N 1
ATOM 699 C CA . GLN A 1 91 ? -14.195 0.309 5.164 1 92.75 91 GLN A CA 1
ATOM 700 C C . GLN A 1 91 ? -13.891 1.802 5.262 1 92.75 91 GLN A C 1
ATOM 702 O O . GLN A 1 91 ? -14.68 2.631 4.805 1 92.75 91 GLN A O 1
ATOM 707 N N . ALA A 1 92 ? -12.773 2.141 5.836 1 93.5 92 ALA A N 1
ATOM 708 C CA . ALA A 1 92 ? -12.383 3.541 5.973 1 93.5 92 ALA A CA 1
ATOM 709 C C . ALA A 1 92 ? -11.773 4.07 4.676 1 93.5 92 ALA A C 1
ATOM 711 O O . ALA A 1 92 ? -11.609 5.277 4.508 1 93.5 92 ALA A O 1
ATOM 712 N N . ILE A 1 93 ? -11.445 3.178 3.75 1 94.94 93 ILE A N 1
ATOM 713 C CA . ILE A 1 93 ? -10.914 3.584 2.453 1 94.94 93 ILE A CA 1
ATOM 714 C C . ILE A 1 93 ? -12.07 3.945 1.516 1 94.94 93 ILE A C 1
ATOM 716 O O . ILE A 1 93 ? -12.812 3.068 1.068 1 94.94 93 ILE A O 1
ATOM 720 N N . ILE A 1 94 ? -12.164 5.203 1.132 1 94 94 ILE A N 1
ATOM 721 C CA . ILE A 1 94 ? -13.336 5.656 0.387 1 94 94 ILE A CA 1
ATOM 722 C C . ILE A 1 94 ? -12.891 6.316 -0.917 1 94 94 ILE A C 1
ATOM 724 O O . ILE A 1 94 ? -13.625 7.121 -1.494 1 94 94 ILE A O 1
ATOM 728 N N . TRP A 1 95 ? -11.734 6.098 -1.356 1 95.69 95 TRP A N 1
ATOM 729 C CA . TRP A 1 95 ? -11.219 6.652 -2.602 1 95.69 95 TRP A CA 1
ATOM 730 C C . TRP A 1 95 ? -10.836 5.547 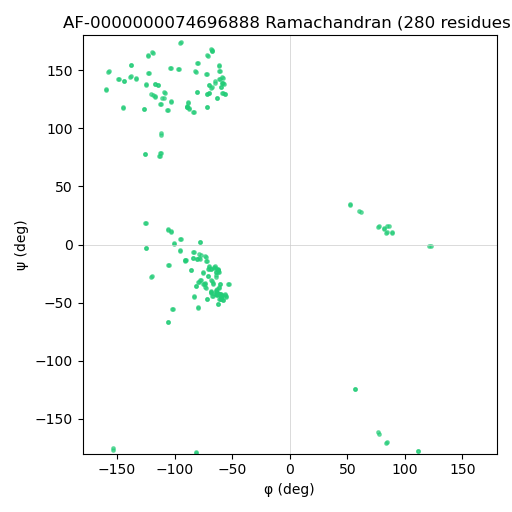-3.576 1 95.69 95 TRP A C 1
ATOM 732 O O . TRP A 1 95 ? -10.766 4.375 -3.197 1 95.69 95 TRP A O 1
ATOM 742 N N . ARG A 1 96 ? -10.633 5.867 -4.852 1 96.25 96 ARG A N 1
ATOM 743 C CA . ARG A 1 96 ? -10.227 4.934 -5.895 1 96.25 96 ARG A CA 1
ATOM 744 C C . ARG A 1 96 ? -9.391 5.629 -6.961 1 96.25 96 ARG A C 1
ATOM 746 O O . ARG A 1 96 ? -9.594 6.812 -7.246 1 96.25 96 ARG A O 1
ATOM 753 N N . PRO A 1 97 ? -8.391 4.863 -7.434 1 97.38 97 PRO A N 1
ATOM 754 C CA . PRO A 1 97 ? -7.902 3.566 -6.961 1 97.38 97 PRO A CA 1
ATOM 755 C C . PRO A 1 97 ? -7.16 3.662 -5.629 1 97.38 97 PRO A C 1
ATOM 757 O O . PRO A 1 97 ? -6.891 4.766 -5.148 1 97.38 97 PRO A O 1
ATOM 760 N N . VAL A 1 98 ? -7.016 2.576 -5.004 1 97.25 98 VAL A N 1
ATOM 761 C CA . VAL A 1 98 ? -6.184 2.477 -3.809 1 97.25 98 VAL A CA 1
ATOM 762 C C . VAL A 1 98 ? -4.746 2.15 -4.203 1 97.25 98 VAL A C 1
ATOM 764 O O . VAL A 1 98 ? -4.48 1.103 -4.797 1 97.25 98 VAL A O 1
ATOM 767 N N . LEU A 1 99 ? -3.871 3.035 -3.879 1 98.12 99 LEU A N 1
ATOM 768 C CA . LEU A 1 99 ? -2.459 2.848 -4.191 1 98.12 99 LEU A CA 1
ATOM 769 C C . LEU A 1 99 ? -1.678 2.438 -2.947 1 98.12 99 LEU A C 1
ATOM 771 O O . LEU A 1 99 ? -2.035 2.818 -1.829 1 98.12 99 LEU A O 1
ATOM 775 N N . ARG A 1 100 ? -0.594 1.703 -3.182 1 97.75 100 ARG A N 1
ATOM 776 C CA . ARG A 1 100 ? 0.26 1.254 -2.088 1 97.75 100 ARG A CA 1
ATOM 777 C C . ARG A 1 100 ? 0.901 2.439 -1.372 1 97.75 100 ARG A C 1
ATOM 779 O O . ARG A 1 100 ? 1.205 2.359 -0.18 1 97.75 100 ARG A O 1
ATOM 786 N N . SER A 1 101 ? 1.03 3.564 -2.031 1 98 101 SER A N 1
ATOM 787 C CA . SER A 1 101 ? 1.716 4.742 -1.515 1 98 101 SER A CA 1
ATOM 788 C C . SER A 1 101 ? 0.734 5.719 -0.871 1 98 101 SER A C 1
ATOM 790 O O . SER A 1 101 ? 1.123 6.801 -0.435 1 98 101 SER A O 1
ATOM 792 N N . ASP A 1 102 ? -0.475 5.414 -0.76 1 98.12 102 ASP A N 1
ATOM 793 C CA . ASP A 1 102 ? -1.492 6.34 -0.275 1 98.12 102 ASP A CA 1
ATOM 794 C C . ASP A 1 102 ? -1.195 6.781 1.157 1 98.12 102 ASP A C 1
ATOM 796 O O . ASP A 1 102 ? -0.488 6.09 1.891 1 98.12 102 ASP A O 1
ATOM 800 N N . VAL A 1 103 ? -1.674 7.945 1.497 1 97.5 103 VAL A N 1
ATOM 801 C CA . VAL A 1 103 ? -1.65 8.438 2.871 1 97.5 103 VAL A CA 1
ATOM 802 C C . VAL A 1 103 ? -2.629 7.629 3.725 1 97.5 103 VAL A C 1
ATOM 804 O O . VAL A 1 103 ? -3.781 7.43 3.336 1 97.5 103 VAL A O 1
ATOM 807 N N . SER A 1 104 ? -2.23 7.168 4.805 1 94.44 104 SER A N 1
ATOM 808 C CA . SER A 1 104 ? -2.977 6.199 5.602 1 94.44 104 SER A CA 1
ATOM 809 C C . SER A 1 104 ? -4.082 6.879 6.402 1 94.44 104 SER A C 1
ATOM 811 O O . SER A 1 104 ? -5.207 6.379 6.469 1 94.44 104 SER A O 1
ATOM 813 N N . TRP A 1 105 ? -3.68 7.852 7.137 1 89.19 105 TRP A N 1
ATOM 814 C CA . TRP A 1 105 ? -4.605 8.484 8.07 1 89.19 105 TRP A CA 1
ATOM 815 C C . TRP A 1 105 ? -4.203 9.93 8.344 1 89.19 105 TRP A C 1
ATOM 817 O O . TRP A 1 105 ? -3.277 10.453 7.719 1 89.19 105 TRP A O 1
ATOM 827 N N . ASN A 1 106 ? -4.941 10.5 9.242 1 85.44 106 ASN A N 1
ATOM 828 C CA . ASN A 1 106 ? -4.648 11.867 9.648 1 85.44 106 ASN A CA 1
ATOM 829 C C . ASN A 1 106 ? -3.26 11.984 10.273 1 85.44 106 ASN A C 1
ATOM 831 O O . ASN A 1 106 ? -2.711 10.992 10.758 1 85.44 106 ASN A O 1
ATOM 835 N N . PHE A 1 107 ? -2.584 13.102 9.977 1 87.38 107 PHE A N 1
ATOM 836 C CA . PHE A 1 107 ? -1.38 13.531 10.68 1 87.38 107 PHE A CA 1
ATOM 837 C C . PHE A 1 107 ? -0.145 12.844 10.109 1 87.38 107 PHE A C 1
ATOM 839 O O . PHE A 1 107 ? 0.889 12.758 10.773 1 87.38 107 PHE A O 1
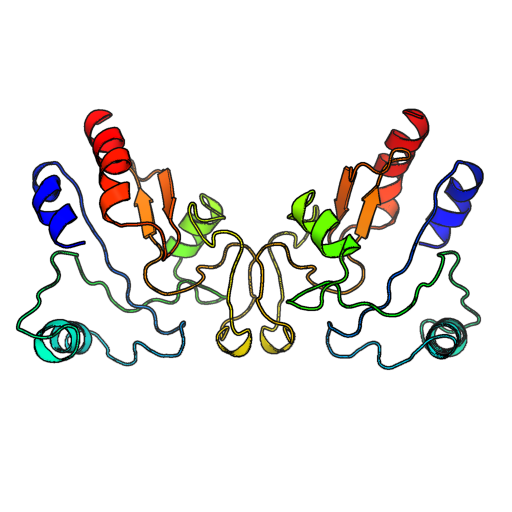ATOM 846 N N . GLU A 1 108 ? -0.297 12.18 9.008 1 93.44 108 GLU A N 1
ATOM 847 C CA . GLU A 1 108 ? 0.933 11.898 8.273 1 93.44 108 GLU A CA 1
ATOM 848 C C . GLU A 1 108 ? 1.634 13.188 7.852 1 93.44 108 GLU A C 1
ATOM 850 O O . GLU A 1 108 ? 0.98 14.203 7.609 1 93.44 108 GLU A O 1
ATOM 855 N N . LYS A 1 109 ? 2.941 13.156 7.762 1 95.44 109 LYS A N 1
ATOM 856 C CA . LYS A 1 109 ? 3.697 14.391 7.539 1 95.44 109 LYS A CA 1
ATOM 857 C C . LYS A 1 109 ? 4.742 14.195 6.441 1 95.44 109 LYS A C 1
ATOM 859 O O . LYS A 1 109 ? 5.316 13.117 6.305 1 95.44 109 LYS A O 1
ATOM 864 N N . PHE A 1 110 ? 4.918 15.227 5.668 1 97.69 110 PHE A N 1
ATOM 865 C CA . PHE A 1 110 ? 5.984 15.32 4.676 1 97.69 110 PHE A CA 1
ATOM 866 C C . PHE A 1 110 ? 6.93 16.469 5 1 97.69 110 PHE A C 1
ATOM 868 O O . PHE A 1 110 ? 6.484 17.594 5.273 1 97.69 110 PHE A O 1
ATOM 875 N N . LEU A 1 111 ? 8.172 16.172 5.062 1 97.44 111 LEU A N 1
ATOM 876 C CA . LEU A 1 111 ? 9.195 17.188 5.238 1 97.44 111 LEU A CA 1
ATOM 877 C C . LEU A 1 111 ? 9.906 17.484 3.922 1 97.44 111 LEU A C 1
ATOM 879 O O . LEU A 1 111 ? 10.391 16.562 3.258 1 97.44 111 LEU A O 1
ATOM 883 N N . ILE A 1 112 ? 9.867 18.75 3.531 1 97.5 112 ILE A N 1
ATOM 884 C CA . ILE A 1 112 ? 10.453 19.219 2.279 1 97.5 112 ILE A CA 1
ATOM 885 C C . ILE A 1 112 ? 11.57 20.219 2.572 1 97.5 112 ILE A C 1
ATOM 887 O O . ILE A 1 112 ? 11.414 21.094 3.426 1 97.5 112 ILE A O 1
ATOM 891 N N . ASP A 1 113 ? 12.609 20.141 1.898 1 96.31 113 ASP A N 1
ATOM 892 C CA . ASP A 1 113 ? 13.703 21.062 2.188 1 96.31 113 ASP A CA 1
ATOM 893 C C . ASP A 1 113 ? 13.469 22.422 1.518 1 96.31 113 ASP A C 1
ATOM 895 O O . ASP A 1 113 ? 12.445 22.625 0.855 1 96.31 113 ASP A O 1
ATOM 899 N N . SER A 1 114 ? 14.383 23.359 1.671 1 93.56 114 SER A N 1
ATOM 900 C CA . SER A 1 114 ? 14.195 24.75 1.257 1 93.56 114 SER A CA 1
ATOM 901 C C . SER A 1 114 ? 14.258 24.891 -0.261 1 93.56 114 SER A C 1
ATOM 903 O O . SER A 1 114 ? 13.859 25.906 -0.814 1 93.56 114 SER A O 1
ATOM 905 N N . ASN A 1 115 ? 14.656 23.844 -1.012 1 94.12 115 ASN A N 1
ATOM 906 C CA . ASN A 1 115 ? 14.711 23.844 -2.469 1 94.12 115 ASN A CA 1
ATOM 907 C C . ASN A 1 115 ? 13.508 23.141 -3.082 1 94.12 115 ASN A C 1
ATOM 909 O O . ASN A 1 115 ? 13.453 22.938 -4.297 1 94.12 115 ASN A O 1
ATOM 913 N N . GLY A 1 116 ? 12.641 22.672 -2.223 1 94.25 116 GLY A N 1
ATOM 914 C CA . GLY A 1 116 ? 11.438 22.016 -2.707 1 94.25 116 GLY A CA 1
ATOM 915 C C . GLY A 1 116 ? 11.617 20.516 -2.928 1 94.25 116 GLY A C 1
ATOM 916 O O . GLY A 1 116 ? 10.773 19.875 -3.553 1 94.25 116 GLY A O 1
ATOM 917 N N . VAL A 1 117 ? 12.695 19.984 -2.473 1 96.12 117 VAL A N 1
ATOM 918 C CA . VAL A 1 117 ? 12.969 18.562 -2.641 1 96.12 117 VAL A CA 1
ATOM 919 C C . VAL A 1 117 ? 12.391 17.781 -1.462 1 96.12 117 VAL A C 1
ATOM 921 O O . VAL A 1 117 ? 12.742 18.031 -0.309 1 96.12 117 VAL A O 1
ATOM 924 N N . PRO A 1 118 ? 11.484 16.891 -1.675 1 98 118 PRO A N 1
ATOM 925 C CA . PRO A 1 118 ? 10.961 16.062 -0.586 1 98 118 PRO A CA 1
ATOM 926 C C . PRO A 1 118 ? 12.055 15.289 0.149 1 98 118 PRO A C 1
ATOM 928 O O . PRO A 1 118 ? 12.914 14.664 -0.486 1 98 118 PRO A O 1
ATOM 931 N N . PHE A 1 119 ? 12.086 15.359 1.393 1 97.75 119 PHE A N 1
ATOM 932 C CA . PHE A 1 119 ? 13.148 14.797 2.221 1 97.75 119 PHE A CA 1
ATOM 933 C C . PHE A 1 119 ? 12.695 13.492 2.861 1 97.75 119 PHE A C 1
ATOM 935 O O . PHE A 1 119 ? 13.359 12.461 2.713 1 97.75 119 PHE A O 1
ATOM 942 N N . LYS A 1 120 ? 11.594 13.57 3.566 1 97.62 120 LYS A N 1
ATOM 943 C CA . LYS A 1 120 ? 11.148 12.391 4.305 1 97.62 120 LYS A CA 1
ATOM 944 C C . LYS A 1 120 ? 9.648 12.461 4.59 1 97.62 120 LYS A C 1
ATOM 946 O O . LYS A 1 120 ? 9.086 13.547 4.699 1 97.62 120 LYS A O 1
ATOM 951 N N . ARG A 1 121 ? 9.047 11.32 4.641 1 97.81 121 ARG A N 1
ATOM 952 C CA . ARG A 1 121 ? 7.641 11.133 4.996 1 97.81 121 ARG A CA 1
ATOM 953 C C . ARG A 1 121 ? 7.5 10.367 6.301 1 97.81 121 ARG A C 1
ATOM 955 O O . ARG A 1 121 ? 8.211 9.383 6.531 1 97.81 121 ARG A O 1
ATOM 962 N N . TYR A 1 122 ? 6.555 10.82 7.199 1 96.44 122 TYR A N 1
ATOM 963 C CA . TYR A 1 122 ? 6.434 10.25 8.539 1 96.44 122 TYR A CA 1
ATOM 964 C C . TYR A 1 122 ? 5.016 9.758 8.789 1 96.44 122 TYR A C 1
ATOM 966 O O . TYR A 1 122 ? 4.043 10.453 8.484 1 96.44 122 TYR A O 1
ATOM 974 N N . SER A 1 123 ? 4.973 8.57 9.414 1 94.44 123 SER A N 1
ATOM 975 C CA . SER A 1 123 ? 3.662 8.023 9.758 1 94.44 123 SER A CA 1
ATOM 976 C C . SER A 1 123 ? 2.982 8.859 10.836 1 94.44 123 SER A C 1
ATOM 978 O O . SER A 1 123 ? 3.629 9.688 11.492 1 94.44 123 SER A O 1
ATOM 980 N N . ARG A 1 124 ? 1.704 8.602 11.023 1 88.44 124 ARG A N 1
ATOM 981 C CA . ARG A 1 124 ? 0.936 9.352 12.016 1 88.44 124 ARG A CA 1
ATOM 982 C C . ARG A 1 124 ? 1.443 9.07 13.422 1 88.44 124 ARG A C 1
ATOM 984 O O . ARG A 1 124 ? 1.187 9.852 14.344 1 88.44 124 ARG A O 1
ATOM 991 N N . TYR A 1 125 ? 2.162 7.988 13.594 1 88.5 125 TYR A N 1
ATOM 992 C CA . TYR A 1 125 ? 2.617 7.586 14.922 1 88.5 125 TYR A CA 1
ATOM 993 C C . TYR A 1 125 ? 3.988 8.18 15.227 1 88.5 125 TYR A C 1
ATOM 995 O O . TYR A 1 125 ? 4.477 8.07 16.359 1 88.5 125 TYR A O 1
ATOM 1003 N N . PHE A 1 126 ? 4.621 8.688 14.219 1 86.06 126 PHE A N 1
ATOM 1004 C CA . PHE A 1 126 ? 5.922 9.312 14.43 1 86.06 126 PHE A CA 1
ATOM 1005 C C . PHE A 1 126 ? 5.801 10.523 15.344 1 86.06 126 PHE A C 1
ATOM 1007 O O . PHE A 1 126 ? 4.996 11.422 15.086 1 86.06 126 PHE A O 1
ATOM 1014 N N . LEU A 1 127 ? 6.527 10.547 16.328 1 84 127 LEU A N 1
ATOM 1015 C CA . LEU A 1 127 ? 6.414 11.633 17.297 1 84 127 LEU A CA 1
ATOM 1016 C C . LEU A 1 127 ? 6.883 12.953 16.703 1 84 127 LEU A C 1
ATOM 1018 O O . LEU A 1 127 ? 7.945 13.016 16.078 1 84 127 LEU A O 1
ATOM 1022 N N . THR A 1 128 ? 6.137 13.961 16.922 1 82.44 128 THR A N 1
ATOM 1023 C CA . THR A 1 128 ? 6.441 15.289 16.391 1 82.44 128 THR A CA 1
ATOM 1024 C C . THR A 1 128 ? 7.785 15.789 16.922 1 82.44 128 THR A C 1
ATOM 1026 O O . THR A 1 128 ? 8.539 16.438 16.203 1 82.44 128 THR A O 1
ATOM 1029 N N . SER A 1 129 ? 8.023 15.391 18.125 1 83.69 129 SER A N 1
ATOM 1030 C CA . SER A 1 129 ? 9.289 15.797 18.719 1 83.69 129 SER A CA 1
ATOM 1031 C C . SER A 1 129 ? 10.477 15.203 17.984 1 83.69 129 SER A C 1
ATOM 1033 O O . SER A 1 129 ? 11.562 15.789 17.969 1 83.69 129 SER A O 1
ATOM 1035 N N . ASP A 1 130 ? 10.234 14.07 17.359 1 87 130 ASP A N 1
ATOM 1036 C CA . ASP A 1 130 ? 11.32 13.367 16.688 1 87 130 ASP A CA 1
ATOM 1037 C C . ASP A 1 130 ? 11.625 14.016 15.328 1 87 130 ASP A C 1
ATOM 1039 O O . ASP A 1 130 ? 12.641 13.711 14.703 1 87 130 ASP A O 1
ATOM 1043 N N . LEU A 1 131 ? 10.766 14.953 14.961 1 92.88 131 LEU A N 1
ATOM 1044 C CA . LEU A 1 131 ? 10.969 15.672 13.711 1 92.88 131 LEU A CA 1
ATOM 1045 C C . LEU A 1 131 ? 12.094 16.703 13.859 1 92.88 131 LEU A C 1
ATOM 1047 O O . LEU A 1 131 ? 12.664 17.141 12.859 1 92.88 131 LEU A O 1
ATOM 1051 N N . SER A 1 132 ? 12.344 17.125 15.055 1 93.38 132 SER A N 1
ATOM 1052 C CA . SER A 1 132 ? 13.281 18.203 15.32 1 93.38 132 SER A CA 1
ATOM 1053 C C . SER A 1 132 ? 14.656 17.906 14.727 1 93.38 132 SER A C 1
ATOM 1055 O O . SER A 1 132 ? 15.289 18.781 14.141 1 93.38 132 SER A O 1
ATOM 1057 N N . SER A 1 133 ? 15.086 16.672 14.93 1 93.81 133 SER A N 1
ATOM 1058 C CA . SER A 1 133 ? 16.406 16.297 14.445 1 93.81 133 SER A CA 1
ATOM 1059 C C . SER A 1 133 ? 16.5 16.469 12.93 1 93.81 133 SER A C 1
ATOM 1061 O O . SER A 1 133 ? 17.469 17.031 12.422 1 93.81 133 SER A O 1
ATOM 1063 N N . ASP A 1 134 ? 15.508 16.031 12.234 1 95.56 134 ASP A N 1
ATOM 1064 C CA . ASP A 1 134 ? 15.5 16.141 10.781 1 95.56 134 ASP A CA 1
ATOM 1065 C C . ASP A 1 134 ? 15.375 17.594 10.344 1 95.56 134 ASP A C 1
ATOM 1067 O O . ASP A 1 134 ? 16.031 18.016 9.383 1 95.56 134 ASP A O 1
ATOM 1071 N N . ILE A 1 135 ? 14.523 18.359 11.039 1 95.62 135 ILE A N 1
ATOM 1072 C CA . ILE A 1 135 ? 14.336 19.781 10.734 1 95.62 135 ILE A CA 1
ATOM 1073 C C . ILE A 1 135 ? 15.656 20.516 10.914 1 95.62 135 ILE A C 1
ATOM 1075 O O . ILE A 1 135 ? 16.062 21.297 10.047 1 95.62 135 ILE A O 1
ATOM 1079 N N . GLU A 1 136 ? 16.25 20.234 11.984 1 95.12 136 GLU A N 1
ATOM 1080 C CA . GLU A 1 136 ? 17.516 20.906 12.273 1 95.12 136 GLU A CA 1
ATOM 1081 C C . GLU A 1 136 ? 18.578 20.547 11.234 1 95.12 136 GLU A C 1
ATOM 1083 O O . GLU A 1 136 ? 19.359 21.406 10.828 1 95.12 136 GLU A O 1
ATOM 1088 N N . LYS A 1 137 ? 18.594 19.312 10.898 1 95.25 137 LYS A N 1
ATOM 1089 C CA . LYS A 1 137 ? 19.516 18.891 9.852 1 95.25 137 LYS A CA 1
ATOM 1090 C C . LYS A 1 137 ? 19.312 19.672 8.57 1 95.25 137 LYS A C 1
ATOM 1092 O O . LYS A 1 137 ? 20.281 20.141 7.965 1 95.25 137 LYS A O 1
ATOM 1097 N N . LEU A 1 138 ? 18.078 19.906 8.164 1 95.25 138 LEU A N 1
ATOM 1098 C CA . LEU A 1 138 ? 17.766 20.609 6.918 1 95.25 138 LEU A CA 1
ATOM 1099 C C . LEU A 1 138 ? 18.047 22.109 7.055 1 95.25 138 LEU A C 1
ATOM 1101 O O . LEU A 1 138 ? 18.484 22.75 6.094 1 95.25 138 LEU A O 1
ATOM 1105 N N . LEU A 1 139 ? 17.781 22.656 8.195 1 94.44 139 LEU A N 1
ATOM 1106 C CA . LEU A 1 139 ? 18.016 24.078 8.422 1 94.44 139 LEU A CA 1
ATOM 1107 C C . LEU A 1 139 ? 19.5 24.391 8.438 1 94.44 139 LEU A C 1
ATOM 1109 O O . LEU A 1 139 ? 19.922 25.484 8.055 1 94.44 139 LEU A O 1
ATOM 1113 N N . ALA A 1 140 ? 20.234 23.406 8.867 1 91.06 140 ALA A N 1
ATOM 1114 C CA . ALA A 1 140 ? 21.688 23.594 8.914 1 91.06 140 ALA A CA 1
ATOM 1115 C C . ALA A 1 140 ? 22.297 23.516 7.52 1 91.06 140 ALA A C 1
ATOM 1117 O O . ALA A 1 140 ? 23.391 24.047 7.281 1 91.06 140 ALA A O 1
ATOM 1118 N N . SER A 1 141 ? 21.703 22.688 6.711 1 82.44 141 SER A N 1
ATOM 1119 C CA . SER A 1 141 ? 22.234 22.484 5.363 1 82.44 141 SER A CA 1
ATOM 1120 C C . SER A 1 141 ? 21.844 23.641 4.445 1 82.44 141 SER A C 1
ATOM 1122 O O . SER A 1 141 ? 22.312 23.719 3.307 1 82.44 141 SER A O 1
ATOM 1124 N N . LYS A 1 142 ? 21.141 24.734 4.809 1 68.38 142 LYS A N 1
ATOM 1125 C CA . LYS A 1 142 ? 20.781 25.906 4.016 1 68.38 142 LYS A CA 1
ATOM 1126 C C . LYS A 1 142 ? 22 26.812 3.811 1 68.38 142 LYS A C 1
ATOM 1128 O O . LYS A 1 142 ? 22.891 26.875 4.664 1 68.38 142 LYS A O 1
ATOM 1133 N N . MET B 1 1 ? 0.862 -20.578 -17.625 1 85.06 1 MET B N 1
ATOM 1134 C CA . MET B 1 1 ? 1.492 -21.281 -16.516 1 85.06 1 MET B CA 1
ATOM 1135 C C . MET B 1 1 ? 1.81 -22.734 -16.891 1 85.06 1 MET B C 1
ATOM 1137 O O . MET B 1 1 ? 2.904 -23.219 -16.625 1 85.06 1 MET B O 1
ATOM 1141 N N . ASN B 1 2 ? 0.857 -23.328 -17.656 1 87.56 2 ASN B N 1
ATOM 1142 C CA . ASN B 1 2 ? 1.125 -24.703 -18.094 1 87.56 2 ASN B CA 1
ATOM 1143 C C . ASN B 1 2 ? 2.344 -24.766 -19 1 87.56 2 ASN B C 1
ATOM 1145 O O . ASN B 1 2 ? 3.137 -25.703 -18.922 1 87.56 2 ASN B O 1
ATOM 1149 N N . ASP B 1 3 ? 2.439 -23.719 -19.859 1 88.62 3 ASP B N 1
ATOM 1150 C CA . ASP B 1 3 ? 3.572 -23.688 -20.781 1 88.62 3 ASP B CA 1
ATOM 1151 C C . ASP B 1 3 ? 4.895 -23.641 -20.016 1 88.62 3 ASP B C 1
ATOM 1153 O O . ASP B 1 3 ? 5.863 -24.297 -20.406 1 88.62 3 ASP B O 1
ATOM 1157 N N . LEU B 1 4 ? 4.934 -22.844 -19 1 91.88 4 LEU B N 1
ATOM 1158 C CA . LEU B 1 4 ? 6.141 -22.75 -18.188 1 91.88 4 LEU B CA 1
ATOM 1159 C C . LEU B 1 4 ? 6.445 -24.094 -17.516 1 91.88 4 LEU B C 1
ATOM 1161 O O . LEU B 1 4 ? 7.602 -24.516 -17.469 1 91.88 4 LEU B O 1
ATOM 1165 N N . ALA B 1 5 ? 5.438 -24.672 -17.016 1 92.25 5 ALA B N 1
ATOM 1166 C CA . ALA B 1 5 ? 5.609 -25.969 -16.375 1 92.25 5 ALA B CA 1
ATOM 1167 C C . ALA B 1 5 ? 6.156 -27 -17.359 1 92.25 5 ALA B C 1
ATOM 1169 O O . ALA B 1 5 ? 7.07 -27.766 -17.031 1 92.25 5 ALA B O 1
ATOM 1170 N N . GLU B 1 6 ? 5.594 -27.016 -18.453 1 91.94 6 GLU B N 1
ATOM 1171 C CA . GLU B 1 6 ? 6.035 -27.969 -19.469 1 91.94 6 GLU B CA 1
ATOM 1172 C C . GLU B 1 6 ? 7.496 -27.734 -19.859 1 91.94 6 GLU B C 1
ATOM 1174 O O . GLU B 1 6 ? 8.258 -28.688 -20.031 1 91.94 6 GLU B O 1
ATOM 1179 N N . LYS B 1 7 ? 7.816 -26.562 -19.875 1 92.88 7 LYS B N 1
ATOM 1180 C CA . LYS B 1 7 ? 9.148 -26.203 -20.344 1 92.88 7 LYS B CA 1
ATOM 1181 C C . LYS B 1 7 ? 10.195 -26.422 -19.266 1 92.88 7 LYS B C 1
ATOM 1183 O O . LYS B 1 7 ? 11.328 -26.812 -19.547 1 92.88 7 LYS B O 1
ATOM 1188 N N . TYR B 1 8 ? 9.812 -26.234 -18.016 1 94.56 8 TYR B N 1
ATOM 1189 C CA . TYR B 1 8 ? 10.883 -26.109 -17.031 1 94.56 8 TYR B CA 1
ATOM 1190 C C . TYR B 1 8 ? 10.711 -27.125 -15.898 1 94.56 8 TYR B C 1
ATOM 1192 O O . TYR B 1 8 ? 11.578 -27.234 -15.031 1 94.56 8 TYR B O 1
ATOM 1200 N N . SER B 1 9 ? 9.664 -27.891 -15.906 1 94.31 9 SER B N 1
ATOM 1201 C CA . SER B 1 9 ? 9.445 -28.828 -14.805 1 94.31 9 SER B CA 1
ATOM 1202 C C . SER B 1 9 ? 10.57 -29.859 -14.711 1 94.31 9 SER B C 1
ATOM 1204 O O . SER B 1 9 ? 11.031 -30.188 -13.617 1 94.31 9 SER B O 1
ATOM 1206 N N . ALA B 1 10 ? 10.961 -30.312 -15.75 1 94.44 10 ALA B N 1
ATOM 1207 C CA . ALA B 1 10 ? 12.031 -31.312 -15.789 1 94.44 10 ALA B CA 1
ATOM 1208 C C . ALA B 1 10 ? 13.352 -30.719 -15.297 1 94.44 10 ALA B C 1
ATOM 1210 O O . ALA B 1 10 ? 14.25 -31.453 -14.891 1 94.44 10 ALA B O 1
ATOM 1211 N N . LYS B 1 11 ? 13.422 -29.469 -15.336 1 94.81 11 LYS B N 1
ATOM 1212 C CA . LYS B 1 11 ? 14.648 -28.781 -14.914 1 94.81 11 LYS B CA 1
ATOM 1213 C C . LYS B 1 11 ? 14.562 -28.344 -13.453 1 94.81 11 LYS B C 1
ATOM 1215 O O . LYS B 1 11 ? 15.5 -27.75 -12.922 1 94.81 11 LYS B O 1
ATOM 1220 N N . GLY B 1 12 ? 13.383 -28.562 -12.828 1 94.12 12 GLY B N 1
ATOM 1221 C CA . GLY B 1 12 ? 13.312 -28.328 -11.391 1 94.12 12 GLY B CA 1
ATOM 1222 C C . GLY B 1 12 ? 12.273 -27.297 -11.008 1 94.12 12 GLY B C 1
ATOM 1223 O O . GLY B 1 12 ? 12.07 -27.031 -9.82 1 94.12 12 GLY B O 1
ATOM 1224 N N . LEU B 1 13 ? 11.594 -26.719 -11.961 1 95.5 13 LEU B N 1
ATOM 1225 C CA . LEU B 1 13 ? 10.562 -25.734 -11.641 1 95.5 13 LEU B CA 1
ATOM 1226 C C . LEU B 1 13 ? 9.336 -26.406 -11.031 1 95.5 13 LEU B C 1
ATOM 1228 O O . LEU B 1 13 ? 8.836 -27.391 -11.578 1 95.5 13 LEU B O 1
ATOM 1232 N N . VAL B 1 14 ? 8.914 -25.906 -9.945 1 95.56 14 VAL B N 1
ATOM 1233 C CA . VAL B 1 14 ? 7.668 -26.297 -9.312 1 95.56 14 VAL B CA 1
ATOM 1234 C C . VAL B 1 14 ? 6.727 -25.109 -9.211 1 95.56 14 VAL B C 1
ATOM 1236 O O . VAL B 1 14 ? 7.133 -24.016 -8.789 1 95.56 14 VAL B O 1
ATOM 1239 N N . ILE B 1 15 ? 5.539 -25.312 -9.672 1 95 15 ILE B N 1
ATOM 1240 C CA . ILE B 1 15 ? 4.539 -24.25 -9.625 1 95 15 ILE B CA 1
ATOM 1241 C C . ILE B 1 15 ? 3.434 -24.641 -8.641 1 95 15 ILE B C 1
ATOM 1243 O O . ILE B 1 15 ? 2.803 -25.688 -8.781 1 95 15 ILE B O 1
ATOM 1247 N N . LEU B 1 16 ? 3.279 -23.812 -7.66 1 95 16 LEU B N 1
ATOM 1248 C CA . LEU B 1 16 ? 2.223 -23.984 -6.668 1 95 16 LEU B CA 1
ATOM 1249 C C . LEU B 1 16 ? 1.134 -22.938 -6.84 1 95 16 LEU B C 1
ATOM 1251 O O . LEU B 1 16 ? 1.431 -21.75 -7.008 1 95 16 LEU B O 1
ATOM 1255 N N . ALA B 1 17 ? -0.091 -23.406 -6.875 1 92.81 17 ALA B N 1
ATOM 1256 C CA . ALA B 1 17 ? -1.237 -22.5 -6.996 1 92.81 17 ALA B CA 1
ATOM 1257 C C . ALA B 1 17 ? -2.027 -22.453 -5.691 1 92.81 17 ALA B C 1
ATOM 1259 O O . ALA B 1 17 ? -2.406 -23.484 -5.141 1 92.81 17 ALA B O 1
ATOM 1260 N N . PHE B 1 18 ? -2.211 -21.25 -5.219 1 93.12 18 PHE B N 1
ATOM 1261 C CA . PHE B 1 18 ? -2.945 -21.016 -3.98 1 93.12 18 PHE B CA 1
ATOM 1262 C C . PHE B 1 18 ? -4.266 -20.312 -4.254 1 93.12 18 PHE B C 1
ATOM 1264 O O . PHE B 1 18 ? -4.305 -19.078 -4.363 1 93.12 18 PHE B O 1
ATOM 1271 N N . PRO B 1 19 ? -5.305 -21.094 -4.383 1 90.12 19 PRO B N 1
ATOM 1272 C CA . PRO B 1 19 ? -6.598 -20.406 -4.473 1 90.12 19 PRO B CA 1
ATOM 1273 C C . PRO B 1 19 ? -6.883 -19.516 -3.258 1 90.12 19 PRO B C 1
ATOM 1275 O O . PRO B 1 19 ? -6.461 -19.844 -2.145 1 90.12 19 PRO B O 1
ATOM 1278 N N . CYS B 1 20 ? -7.5 -18.406 -3.48 1 91.38 20 CYS B N 1
ATOM 1279 C CA . CYS B 1 20 ? -7.832 -17.453 -2.434 1 91.38 20 CYS B CA 1
ATOM 1280 C C . CYS B 1 20 ? -9.18 -16.797 -2.703 1 91.38 20 CYS B C 1
ATOM 1282 O O . CYS B 1 20 ? -9.477 -16.406 -3.838 1 91.38 20 CYS B O 1
ATOM 1284 N N . ASN B 1 21 ? -9.945 -16.594 -1.693 1 89.12 21 ASN B N 1
ATOM 1285 C CA . ASN B 1 21 ? -11.297 -16.062 -1.865 1 89.12 21 ASN B CA 1
ATOM 1286 C C . ASN B 1 21 ? -11.383 -14.602 -1.446 1 89.12 21 ASN B C 1
ATOM 1288 O O . ASN B 1 21 ? -12.484 -14.062 -1.285 1 89.12 21 ASN B O 1
ATOM 1292 N N . GLN B 1 22 ? -10.32 -13.945 -1.262 1 91.31 22 GLN B N 1
ATOM 1293 C CA . GLN B 1 22 ? -10.305 -12.57 -0.768 1 91.31 22 GLN B CA 1
ATOM 1294 C C . GLN B 1 22 ? -10.516 -11.578 -1.906 1 91.31 22 GLN B C 1
ATOM 1296 O O . GLN B 1 22 ? -10.672 -10.375 -1.667 1 91.31 22 GLN B O 1
ATOM 1301 N N . PHE B 1 23 ? -10.547 -12.039 -3.113 1 87.75 23 PHE B N 1
ATOM 1302 C CA . PHE B 1 23 ? -10.641 -11.156 -4.27 1 87.75 23 PHE B CA 1
ATOM 1303 C C . PHE B 1 23 ? -11.984 -11.32 -4.969 1 87.75 23 PHE B C 1
ATOM 1305 O O . PHE B 1 23 ? -12.062 -11.922 -6.039 1 87.75 23 PHE B O 1
ATOM 1312 N N . GLY B 1 24 ? -13.039 -10.648 -4.344 1 73 24 GLY B N 1
ATOM 1313 C CA . GLY B 1 24 ? -14.375 -10.625 -4.906 1 73 24 GLY B CA 1
ATOM 1314 C C . GLY B 1 24 ? -15.141 -11.922 -4.688 1 73 24 GLY B C 1
ATOM 1315 O O . GLY B 1 24 ? -16.125 -12.188 -5.371 1 73 24 GLY B O 1
ATOM 1316 N N . HIS B 1 25 ? -14.609 -12.758 -3.752 1 71.06 25 HIS B N 1
ATOM 1317 C CA . HIS B 1 25 ? -15.195 -14.062 -3.465 1 71.06 25 HIS B CA 1
ATOM 1318 C C . HIS B 1 25 ? -15.375 -14.875 -4.738 1 71.06 25 HIS B C 1
ATOM 1320 O O . HIS B 1 25 ? -16.406 -15.531 -4.922 1 71.06 25 HIS B O 1
ATOM 1326 N N . GLN B 1 26 ? -14.398 -14.602 -5.52 1 67.5 26 GLN B N 1
ATOM 1327 C CA . GLN B 1 26 ? -14.461 -15.234 -6.832 1 67.5 26 GLN B CA 1
ATOM 1328 C C . GLN B 1 26 ? -14.203 -16.734 -6.738 1 67.5 26 GLN B C 1
ATOM 1330 O O . GLN B 1 26 ? -14.547 -17.484 -7.652 1 67.5 26 GLN B O 1
ATOM 1335 N N . GLU B 1 27 ? -13.57 -17.156 -5.664 1 67 27 GLU B N 1
ATOM 1336 C CA . GLU B 1 27 ? -13.258 -18.578 -5.523 1 67 27 GLU B CA 1
ATOM 1337 C C . GLU B 1 27 ? -14.055 -19.219 -4.383 1 67 27 GLU B C 1
ATOM 1339 O O . GLU B 1 27 ? -13.508 -19.5 -3.32 1 67 27 GLU B O 1
ATOM 1344 N N . ASN B 1 28 ? -15.336 -19.453 -4.68 1 71.5 28 ASN B N 1
ATOM 1345 C CA . ASN B 1 28 ? -16.219 -20 -3.654 1 71.5 28 ASN B CA 1
ATOM 1346 C C . ASN B 1 28 ? -16.109 -21.516 -3.572 1 71.5 28 ASN B C 1
ATOM 1348 O O . ASN B 1 28 ? -16.516 -22.109 -2.574 1 71.5 28 ASN B O 1
ATOM 1352 N N . ALA B 1 29 ? -15.43 -22.047 -4.613 1 69.69 29 ALA B N 1
ATOM 1353 C CA . ALA B 1 29 ? -15.305 -23.516 -4.68 1 69.69 29 ALA B CA 1
ATOM 1354 C C . ALA B 1 29 ? -14.172 -24 -3.789 1 69.69 29 ALA B C 1
ATOM 1356 O O . ALA B 1 29 ? -13.328 -23.219 -3.348 1 69.69 29 ALA B O 1
ATOM 1357 N N . SER B 1 30 ? -14.391 -25.234 -3.273 1 74.62 30 SER B N 1
ATOM 1358 C CA . SER B 1 30 ? -13.328 -25.828 -2.469 1 74.62 30 SER B CA 1
ATOM 1359 C C . SER B 1 30 ? -12.875 -27.172 -3.045 1 74.62 30 SER B C 1
ATOM 1361 O O . SER B 1 30 ? -13.641 -27.844 -3.748 1 74.62 30 SER B O 1
ATOM 1363 N N . GLY B 1 31 ? -11.523 -27.422 -2.836 1 75.81 31 GLY B N 1
ATOM 1364 C CA . GLY B 1 31 ? -10.977 -28.719 -3.16 1 75.81 31 GLY B CA 1
ATOM 1365 C C . GLY B 1 31 ? -11.203 -29.125 -4.605 1 75.81 31 GLY B C 1
ATOM 1366 O O . GLY B 1 31 ? -10.82 -28.391 -5.523 1 75.81 31 GLY B O 1
ATOM 1367 N N . GLN B 1 32 ? -11.82 -30.281 -4.758 1 77.31 32 GLN B N 1
ATOM 1368 C CA . GLN B 1 32 ? -12.039 -30.906 -6.062 1 77.31 32 GLN B CA 1
ATOM 1369 C C . GLN B 1 32 ? -12.914 -30.016 -6.949 1 77.31 32 GLN B C 1
ATOM 1371 O O . GLN B 1 32 ? -12.766 -30.016 -8.172 1 77.31 32 GLN B O 1
ATOM 1376 N N . GLU B 1 33 ? -13.695 -29.156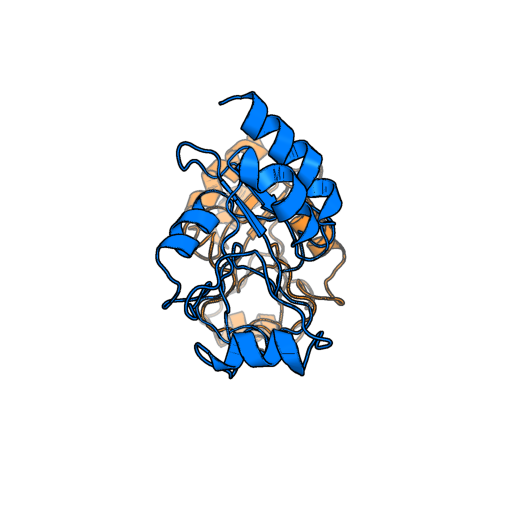 -6.34 1 78.69 33 GLU B N 1
ATOM 1377 C CA . GLU B 1 33 ? -14.578 -28.281 -7.094 1 78.69 33 GLU B CA 1
ATOM 1378 C C . GLU B 1 33 ? -13.781 -27.266 -7.918 1 78.69 33 GLU B C 1
ATOM 1380 O O . GLU B 1 33 ? -14.188 -26.906 -9.031 1 78.69 33 GLU B O 1
ATOM 1385 N N . ILE B 1 34 ? -12.719 -26.875 -7.398 1 80.56 34 ILE B N 1
ATOM 1386 C CA . ILE B 1 34 ? -11.891 -25.906 -8.117 1 80.56 34 ILE B CA 1
ATOM 1387 C C . ILE B 1 34 ? -11.328 -26.547 -9.375 1 80.56 34 ILE B C 1
ATOM 1389 O O . ILE B 1 34 ? -11.383 -25.953 -10.461 1 80.56 34 ILE B O 1
ATOM 1393 N N . LEU B 1 35 ? -10.844 -27.75 -9.273 1 83.81 35 LEU B N 1
ATOM 1394 C CA . LEU B 1 35 ? -10.281 -28.453 -10.414 1 83.81 35 LEU B CA 1
ATOM 1395 C C . LEU B 1 35 ? -11.352 -28.719 -11.469 1 83.81 35 LEU B C 1
ATOM 1397 O O . LEU B 1 35 ? -11.086 -28.578 -12.672 1 83.81 35 LEU B O 1
ATOM 1401 N N . ASP B 1 36 ? -12.453 -29.062 -10.977 1 84.38 36 ASP B N 1
ATOM 1402 C CA . ASP B 1 36 ? -13.555 -29.312 -11.898 1 84.38 36 ASP B CA 1
ATOM 1403 C C . ASP B 1 36 ? -13.953 -28.031 -12.641 1 84.38 36 ASP B C 1
ATOM 1405 O O . ASP B 1 36 ? -14.273 -28.078 -13.828 1 84.38 36 ASP B O 1
ATOM 1409 N N . SER B 1 37 ? -13.984 -27.031 -11.867 1 81.06 37 SER B N 1
ATOM 1410 C CA . SER B 1 37 ? -14.312 -25.75 -12.484 1 81.06 37 SER B CA 1
ATOM 1411 C C . SER B 1 37 ? -13.32 -25.391 -13.586 1 81.06 37 SER B C 1
ATOM 1413 O O . SER B 1 37 ? -13.711 -24.938 -14.664 1 81.06 37 SER B O 1
ATOM 1415 N N . LEU B 1 38 ? -12.086 -25.594 -13.312 1 82.12 38 LEU B N 1
ATOM 1416 C CA . LEU B 1 38 ? -11.062 -25.328 -14.312 1 82.12 38 LEU B CA 1
ATOM 1417 C C . LEU B 1 38 ? -11.227 -26.234 -15.523 1 82.12 38 LEU B C 1
ATOM 1419 O O . LEU B 1 38 ? -11.109 -25.781 -16.656 1 82.12 38 LEU B O 1
ATOM 1423 N N . LYS B 1 39 ? -11.516 -27.422 -15.258 1 87.94 39 LYS B N 1
ATOM 1424 C CA . LYS B 1 39 ? -11.594 -28.422 -16.312 1 87.94 39 LYS B CA 1
ATOM 1425 C C . LYS B 1 39 ? -12.852 -28.25 -17.156 1 87.94 39 LYS B C 1
ATOM 1427 O O . LYS B 1 39 ? -12.812 -28.375 -18.375 1 87.94 39 LYS B O 1
ATOM 1432 N N . TYR B 1 40 ? -13.875 -27.812 -16.531 1 87.94 40 TYR B N 1
ATOM 1433 C CA . TYR B 1 40 ? -15.156 -27.922 -17.234 1 87.94 40 TYR B CA 1
ATOM 1434 C C . TYR B 1 40 ? -15.781 -26.547 -17.422 1 87.94 40 TYR B C 1
ATOM 1436 O O . TYR B 1 40 ? -16.656 -26.359 -18.266 1 87.94 40 TYR B O 1
ATOM 1444 N N . VAL B 1 41 ? -15.5 -25.609 -16.547 1 78.69 41 VAL B N 1
ATOM 1445 C CA . VAL B 1 41 ? -16.219 -24.328 -16.531 1 78.69 41 VAL B CA 1
ATOM 1446 C C . VAL B 1 41 ? -15.32 -23.234 -17.094 1 78.69 41 VAL B C 1
ATOM 1448 O O . VAL B 1 41 ? -15.648 -22.625 -18.125 1 78.69 41 VAL B O 1
ATOM 1451 N N . ARG B 1 42 ? -14.344 -22.906 -16.5 1 76.38 42 ARG B N 1
ATOM 1452 C CA . ARG B 1 42 ? -13.43 -21.844 -16.922 1 76.38 42 ARG B CA 1
ATOM 1453 C C . ARG B 1 42 ? -11.992 -22.188 -16.562 1 76.38 42 ARG B C 1
ATOM 1455 O O . ARG B 1 42 ? -11.656 -22.344 -15.383 1 76.38 42 ARG B O 1
ATOM 1462 N N . PRO B 1 43 ? -11.203 -22.297 -17.578 1 79.25 43 PRO B N 1
ATOM 1463 C CA . PRO B 1 43 ? -11.422 -22 -18.984 1 79.25 43 PRO B CA 1
ATOM 1464 C C . PRO B 1 43 ? -12.227 -23.078 -19.703 1 79.25 43 PRO B C 1
ATOM 1466 O O . PRO B 1 43 ? -12.727 -22.844 -20.812 1 79.25 43 PRO B O 1
ATOM 1469 N N . GLY B 1 44 ? -12.352 -24.281 -18.938 1 81.75 44 GLY B N 1
ATOM 1470 C CA . GLY B 1 44 ? -13.078 -25.391 -19.531 1 81.75 44 GLY B CA 1
ATOM 1471 C C . GLY B 1 44 ? -12.281 -26.141 -20.578 1 81.75 44 GLY B C 1
ATOM 1472 O O . GLY B 1 44 ? -11.055 -26.203 -20.484 1 81.75 44 GLY B O 1
ATOM 1473 N N . LYS B 1 45 ? -12.977 -26.938 -21.469 1 90.19 45 LYS B N 1
ATOM 1474 C CA . LYS B 1 45 ? -12.406 -27.656 -22.594 1 90.19 45 LYS B CA 1
ATOM 1475 C C . LYS B 1 45 ? -11.352 -28.656 -22.141 1 90.19 45 LYS B C 1
ATOM 1477 O O . LYS B 1 45 ? -10.32 -28.828 -22.781 1 90.19 45 LYS B O 1
ATOM 1482 N N . GLY B 1 46 ? -11.539 -29.125 -20.953 1 88.31 46 GLY B N 1
ATOM 1483 C CA . GLY B 1 46 ? -10.68 -30.172 -20.453 1 88.31 46 GLY B CA 1
ATOM 1484 C C . GLY B 1 46 ? -9.391 -29.641 -19.844 1 88.31 46 GLY B C 1
ATOM 1485 O O . GLY B 1 46 ? -8.453 -30.422 -19.609 1 88.31 46 GLY B O 1
ATOM 1486 N N . TYR B 1 47 ? -9.352 -28.453 -19.562 1 87.19 47 TYR B N 1
ATOM 1487 C CA . TYR B 1 47 ? -8.148 -27.828 -19 1 87.19 47 TYR B CA 1
ATOM 1488 C C . TYR B 1 47 ? -7.738 -28.516 -17.703 1 87.19 47 TYR B C 1
ATOM 1490 O O . TYR B 1 47 ? -8.578 -28.734 -16.828 1 87.19 47 TYR B O 1
ATOM 1498 N N . GLN B 1 48 ? -6.43 -28.875 -17.625 1 87.31 48 GLN B N 1
ATOM 1499 C CA . GLN B 1 48 ? -5.832 -29.406 -16.406 1 87.31 48 GLN B CA 1
ATOM 1500 C C . GLN B 1 48 ? -4.59 -28.609 -16.016 1 87.31 48 GLN B C 1
ATOM 1502 O O . GLN B 1 48 ? -3.596 -28.609 -16.75 1 87.31 48 GLN B O 1
ATOM 1507 N N . PRO B 1 49 ? -4.754 -28.016 -14.867 1 88.12 49 PRO B N 1
ATOM 1508 C CA . PRO B 1 49 ? -3.561 -27.281 -14.453 1 88.12 49 PRO B CA 1
ATOM 1509 C C . PRO B 1 49 ? -2.363 -28.188 -14.18 1 88.12 49 PRO B C 1
ATOM 1511 O O . PRO B 1 49 ? -2.525 -29.281 -13.633 1 88.12 49 PRO B O 1
ATOM 1514 N N . LYS B 1 50 ? -1.218 -27.75 -14.602 1 90.5 50 LYS B N 1
ATOM 1515 C CA . LYS B 1 50 ? 0.013 -28.484 -14.312 1 90.5 50 LYS B CA 1
ATOM 1516 C C . LYS B 1 50 ? 0.637 -28.016 -13 1 90.5 50 LYS B C 1
ATOM 1518 O O . LYS B 1 50 ? 1.526 -28.672 -12.461 1 90.5 50 LYS B O 1
ATOM 1523 N N . ALA B 1 51 ? 0.158 -26.969 -12.57 1 90.31 51 ALA B N 1
ATOM 1524 C CA . ALA B 1 51 ? 0.549 -26.5 -11.25 1 90.31 51 ALA B CA 1
ATOM 1525 C C . ALA B 1 51 ? -0.079 -27.359 -10.156 1 90.31 51 ALA B C 1
ATOM 1527 O O . ALA B 1 51 ? -1.162 -27.906 -10.344 1 90.31 51 ALA B O 1
ATOM 1528 N N . GLU B 1 52 ? 0.646 -27.5 -9.086 1 91.12 52 GLU B N 1
ATOM 1529 C CA . GLU B 1 52 ? 0.047 -28.125 -7.906 1 91.12 52 GLU B CA 1
ATOM 1530 C C . GLU B 1 52 ? -0.969 -27.188 -7.246 1 91.12 52 GLU B C 1
ATOM 1532 O O . GLU B 1 52 ? -0.616 -26.109 -6.785 1 91.12 52 GLU B O 1
ATOM 1537 N N . MET B 1 53 ? -2.24 -27.672 -7.227 1 89.12 53 MET B N 1
ATOM 1538 C CA . MET B 1 53 ? -3.314 -26.875 -6.633 1 89.12 53 MET B CA 1
ATOM 1539 C C . MET B 1 53 ? -3.42 -27.141 -5.137 1 89.12 53 MET B C 1
ATOM 1541 O O . MET B 1 53 ? -3.652 -28.281 -4.715 1 89.12 53 MET B O 1
ATOM 1545 N N . LEU B 1 54 ? -3.191 -26.125 -4.375 1 90.38 54 LEU B N 1
ATOM 1546 C CA . LEU B 1 54 ? -3.271 -26.266 -2.924 1 90.38 54 LEU B CA 1
ATOM 1547 C C . LEU B 1 54 ? -4.648 -25.859 -2.412 1 90.38 54 LEU B C 1
ATOM 1549 O O . LEU B 1 54 ? -5.516 -25.469 -3.195 1 90.38 54 LEU B O 1
ATOM 1553 N N . GLU B 1 55 ? -4.844 -26.078 -1.129 1 87.5 55 GLU B N 1
ATOM 1554 C CA . GLU B 1 55 ? -6.094 -25.625 -0.516 1 87.5 55 GLU B CA 1
ATOM 1555 C C . GLU B 1 55 ? -6.18 -24.109 -0.481 1 87.5 55 GLU B C 1
ATOM 1557 O O . GLU B 1 55 ? -5.156 -23.422 -0.562 1 87.5 55 GLU B O 1
ATOM 1562 N N . LYS B 1 56 ? -7.336 -23.719 -0.215 1 89.62 56 LYS B N 1
ATOM 1563 C CA . LYS B 1 56 ? -7.59 -22.297 -0.142 1 89.62 56 LYS B CA 1
ATOM 1564 C C . LYS B 1 56 ? -6.922 -21.672 1.083 1 89.62 56 LYS B C 1
ATOM 1566 O O . LYS B 1 56 ? -6.969 -22.25 2.174 1 89.62 56 LYS B O 1
ATOM 1571 N N . VAL B 1 57 ? -6.324 -20.516 0.834 1 92.69 57 VAL B N 1
ATOM 1572 C CA . VAL B 1 57 ? -5.719 -19.812 1.966 1 92.69 57 VAL B CA 1
ATOM 1573 C C . VAL B 1 57 ? -6.016 -18.312 1.873 1 92.69 57 VAL B C 1
ATOM 1575 O O . VAL B 1 57 ? -6.32 -17.812 0.793 1 92.69 57 VAL B O 1
ATOM 1578 N N . ALA B 1 58 ? -6.004 -17.688 3.07 1 95.25 58 ALA B N 1
ATOM 1579 C CA . ALA B 1 58 ? -5.961 -16.234 3.082 1 95.25 58 ALA B CA 1
ATOM 1580 C C . ALA B 1 58 ? -4.543 -15.727 2.854 1 95.25 58 ALA B C 1
ATOM 1582 O O . ALA B 1 58 ? -3.596 -16.203 3.486 1 95.25 58 ALA B O 1
ATOM 1583 N N . VAL B 1 59 ? -4.391 -14.789 1.953 1 97.56 59 VAL B N 1
ATOM 1584 C CA . VAL B 1 59 ? -3.049 -14.297 1.667 1 97.56 59 VAL B CA 1
ATOM 1585 C C . VAL B 1 59 ? -2.859 -12.914 2.289 1 97.56 59 VAL B C 1
ATOM 1587 O O . VAL B 1 59 ? -1.732 -12.43 2.4 1 97.56 59 VAL B O 1
ATOM 1590 N N . ASN B 1 60 ? -3.941 -12.242 2.639 1 98.06 60 ASN B N 1
ATOM 1591 C CA . ASN B 1 60 ? -3.916 -10.922 3.25 1 98.06 60 ASN B CA 1
ATOM 1592 C C . ASN B 1 60 ? -4.637 -10.906 4.594 1 98.06 60 ASN B C 1
ATOM 1594 O O . ASN B 1 60 ? -5.363 -11.844 4.922 1 98.06 60 ASN B O 1
ATOM 1598 N N . GLY B 1 61 ? -4.355 -9.828 5.426 1 97.62 61 GLY B N 1
ATOM 1599 C CA . GLY B 1 61 ? -5.102 -9.594 6.652 1 97.62 61 GLY B CA 1
ATOM 1600 C C . GLY B 1 61 ? -4.57 -10.391 7.828 1 97.62 61 GLY B C 1
ATOM 1601 O O . GLY B 1 61 ? -3.512 -11.016 7.738 1 97.62 61 GLY B O 1
ATOM 1602 N N . SER B 1 62 ? -5.34 -10.367 8.914 1 97.5 62 SER B N 1
ATOM 1603 C CA . SER B 1 62 ? -4.926 -10.984 10.172 1 97.5 62 SER B CA 1
ATOM 1604 C C . SER B 1 62 ? -4.914 -12.5 10.07 1 97.5 62 SER B C 1
ATOM 1606 O O . SER B 1 62 ? -4.227 -13.18 10.836 1 97.5 62 SER B O 1
ATOM 1608 N N . GLU B 1 63 ? -5.621 -13.078 9.078 1 96.06 63 GLU B N 1
ATOM 1609 C CA . GLU B 1 63 ? -5.719 -14.531 8.938 1 96.06 63 GLU B CA 1
ATOM 1610 C C . GLU B 1 63 ? -4.816 -15.039 7.82 1 96.06 63 GLU B C 1
ATOM 1612 O O . GLU B 1 63 ? -4.953 -16.172 7.371 1 96.06 63 GLU B O 1
ATOM 1617 N N . ALA B 1 64 ? -3.992 -14.195 7.379 1 97.56 64 ALA B N 1
ATOM 1618 C CA . ALA B 1 64 ? -3.121 -14.57 6.266 1 97.56 64 ALA B CA 1
ATOM 1619 C C . ALA B 1 64 ? -2.262 -15.781 6.625 1 97.56 64 ALA B C 1
ATOM 1621 O O . ALA B 1 64 ? -1.763 -15.883 7.746 1 97.56 64 ALA B O 1
ATOM 1622 N N . ASP B 1 65 ? -2.084 -16.703 5.703 1 97.56 65 ASP B N 1
ATOM 1623 C CA . ASP B 1 65 ? -1.188 -17.859 5.848 1 97.56 65 ASP B CA 1
ATOM 1624 C C . ASP B 1 65 ? 0.243 -17.406 6.125 1 97.56 65 ASP B C 1
ATOM 1626 O O . ASP B 1 65 ? 0.729 -16.453 5.512 1 97.56 65 ASP B O 1
ATOM 1630 N N . PRO B 1 66 ? 0.948 -18.094 7.047 1 97.88 66 PRO B N 1
ATOM 1631 C CA . PRO B 1 66 ? 2.316 -17.719 7.41 1 97.88 66 PRO B CA 1
ATOM 1632 C C . PRO B 1 66 ? 3.24 -17.609 6.199 1 97.88 66 PRO B C 1
ATOM 1634 O O . PRO B 1 66 ? 4.145 -16.766 6.184 1 97.88 66 PRO B O 1
ATOM 1637 N N . LEU B 1 67 ? 3.012 -18.422 5.242 1 97.44 67 LEU B N 1
ATOM 1638 C CA . LEU B 1 67 ? 3.83 -18.359 4.035 1 97.44 67 LEU B CA 1
ATOM 1639 C C . LEU B 1 67 ? 3.73 -17 3.377 1 97.44 67 LEU B C 1
ATOM 1641 O O . LEU B 1 67 ? 4.746 -16.406 2.992 1 97.44 67 LEU B O 1
ATOM 1645 N N . PHE B 1 68 ? 2.574 -16.484 3.279 1 98 68 PHE B N 1
ATOM 1646 C CA . PHE B 1 68 ? 2.375 -15.211 2.578 1 98 68 PHE B CA 1
ATOM 1647 C C . PHE B 1 68 ? 2.811 -14.039 3.445 1 98 68 PHE B C 1
ATOM 1649 O O . PHE B 1 68 ? 3.234 -13 2.928 1 98 68 PHE B O 1
ATOM 1656 N N . ILE B 1 69 ? 2.693 -14.188 4.777 1 97.88 69 ILE B N 1
ATOM 1657 C CA . ILE B 1 69 ? 3.285 -13.188 5.66 1 97.88 69 ILE B CA 1
ATOM 1658 C C . ILE B 1 69 ? 4.785 -13.078 5.387 1 97.88 69 ILE B C 1
ATOM 1660 O O . ILE B 1 69 ? 5.305 -11.984 5.164 1 97.88 69 ILE B O 1
ATOM 1664 N N . PHE B 1 70 ? 5.387 -14.219 5.336 1 98.31 70 PHE B N 1
ATOM 1665 C CA . PHE B 1 70 ? 6.824 -14.297 5.09 1 98.31 70 PHE B CA 1
ATOM 1666 C C . PHE B 1 70 ? 7.172 -13.719 3.725 1 98.31 70 PHE B C 1
ATOM 1668 O O . PHE B 1 70 ? 8.078 -12.891 3.607 1 98.31 70 PHE B O 1
ATOM 1675 N N . LEU B 1 71 ? 6.52 -14.133 2.646 1 98.19 71 LEU B N 1
ATOM 1676 C CA . LEU B 1 71 ? 6.809 -13.711 1.279 1 98.19 71 LEU B CA 1
ATOM 1677 C C . LEU B 1 71 ? 6.645 -12.203 1.129 1 98.19 71 LEU B C 1
ATOM 1679 O O . LEU B 1 71 ? 7.484 -11.539 0.516 1 98.19 71 LEU B O 1
ATOM 1683 N N . LYS B 1 72 ? 5.574 -11.625 1.69 1 97.81 72 LYS B N 1
ATOM 1684 C CA . LYS B 1 72 ? 5.305 -10.195 1.559 1 97.81 72 LYS B CA 1
ATOM 1685 C C . LYS B 1 72 ? 6.301 -9.375 2.373 1 97.81 72 LYS B C 1
ATOM 1687 O O . LYS B 1 72 ? 6.598 -8.227 2.023 1 97.81 72 LYS B O 1
ATOM 1692 N N . GLU B 1 73 ? 6.824 -9.961 3.432 1 97.31 73 GLU B N 1
ATOM 1693 C CA . GLU B 1 73 ? 7.883 -9.297 4.191 1 97.31 73 GLU B CA 1
ATOM 1694 C C . GLU B 1 73 ? 9.172 -9.203 3.381 1 97.31 73 GLU B C 1
ATOM 1696 O O . GLU B 1 73 ? 9.836 -8.164 3.381 1 97.31 73 GLU B O 1
ATOM 1701 N N . LYS B 1 74 ? 9.477 -10.234 2.707 1 97.81 74 LYS B N 1
ATOM 1702 C CA . LYS B 1 74 ? 10.727 -10.289 1.947 1 97.81 74 LYS B CA 1
ATOM 1703 C C . LYS B 1 74 ? 10.586 -9.57 0.61 1 97.81 74 LYS B C 1
ATOM 1705 O O . LYS B 1 74 ? 11.555 -9 0.107 1 97.81 74 LYS B O 1
ATOM 1710 N N . LEU B 1 75 ? 9.453 -9.648 0.01 1 97.94 75 LEU B N 1
ATOM 1711 C CA . LEU B 1 75 ? 9.117 -9.023 -1.266 1 97.94 75 LEU B CA 1
ATOM 1712 C C . LEU B 1 75 ? 7.867 -8.164 -1.141 1 97.94 75 LEU B C 1
ATOM 1714 O O . LEU B 1 75 ? 6.805 -8.531 -1.642 1 97.94 75 LEU B O 1
ATOM 1718 N N . PRO B 1 76 ? 8.078 -6.988 -0.572 1 96.81 76 PRO B N 1
ATOM 1719 C CA . PRO B 1 76 ? 6.898 -6.195 -0.207 1 96.81 76 PRO B CA 1
ATOM 1720 C C . PRO B 1 76 ? 6.133 -5.684 -1.424 1 96.81 76 PRO B C 1
ATOM 1722 O O . PRO B 1 76 ? 4.922 -5.453 -1.344 1 96.81 76 PRO B O 1
ATOM 1725 N N . PHE B 1 77 ? 6.766 -5.602 -2.588 1 96.31 77 PHE B N 1
ATOM 1726 C CA . PHE B 1 77 ? 6.062 -4.992 -3.713 1 96.31 77 PHE B CA 1
ATOM 1727 C C . PHE B 1 77 ? 6.312 -5.781 -4.992 1 96.31 77 PHE B C 1
ATOM 1729 O O . PHE B 1 77 ? 7.414 -6.289 -5.211 1 96.31 77 PHE B O 1
ATOM 1736 N N . PRO B 1 78 ? 5.301 -5.84 -5.828 1 96.38 78 PRO B N 1
ATOM 1737 C CA . PRO B 1 78 ? 5.461 -6.551 -7.098 1 96.38 78 PRO B CA 1
ATOM 1738 C C . PRO B 1 78 ? 6.184 -5.715 -8.156 1 96.38 78 PRO B C 1
ATOM 1740 O O . PRO B 1 78 ? 6.223 -4.484 -8.055 1 96.38 78 PRO B O 1
ATOM 1743 N N . SER B 1 79 ? 6.746 -6.441 -9.039 1 94.5 79 SER B N 1
ATOM 1744 C CA . SER B 1 79 ? 7.309 -5.82 -10.234 1 94.5 79 SER B CA 1
ATOM 1745 C C . SER B 1 79 ? 6.332 -5.879 -11.406 1 94.5 79 SER B C 1
ATOM 1747 O O . SER B 1 79 ? 5.535 -6.816 -11.508 1 94.5 79 SER B O 1
ATOM 1749 N N . GLY B 1 80 ? 6.484 -4.848 -12.289 1 91 80 GLY B N 1
ATOM 1750 C CA . GLY B 1 80 ? 5.68 -4.863 -13.5 1 91 80 GLY B CA 1
ATOM 1751 C C . GLY B 1 80 ? 4.629 -3.77 -13.531 1 91 80 GLY B C 1
ATOM 1752 O O . GLY B 1 80 ? 4.566 -2.934 -12.625 1 91 80 GLY B O 1
ATOM 1753 N N . LYS B 1 81 ? 3.916 -3.852 -14.594 1 89.44 81 LYS B N 1
ATOM 1754 C CA . LYS B 1 81 ? 2.852 -2.867 -14.766 1 89.44 81 LYS B CA 1
ATOM 1755 C C . LYS B 1 81 ? 1.847 -2.934 -13.625 1 89.44 81 LYS B C 1
ATOM 1757 O O . LYS B 1 81 ? 1.463 -4.023 -13.188 1 89.44 81 LYS B O 1
ATOM 1762 N N . GLY B 1 82 ? 1.46 -1.77 -13.102 1 90 82 GLY B N 1
ATOM 1763 C CA . GLY B 1 82 ? 0.438 -1.711 -12.062 1 90 82 GLY B CA 1
ATOM 1764 C C . GLY B 1 82 ? 0.977 -1.995 -10.68 1 90 82 GLY B C 1
ATOM 1765 O O . GLY B 1 82 ? 0.208 -2.254 -9.75 1 90 82 GLY B O 1
ATOM 1766 N N . GLU B 1 83 ? 2.273 -1.979 -10.5 1 91.56 83 GLU B N 1
ATOM 1767 C CA . GLU B 1 83 ? 2.91 -2.324 -9.234 1 91.56 83 GLU B CA 1
ATOM 1768 C C . GLU B 1 83 ? 2.488 -1.364 -8.125 1 91.56 83 GLU B C 1
ATOM 1770 O O . GLU B 1 83 ? 2.467 -1.735 -6.949 1 91.56 83 GLU B O 1
ATOM 1775 N N . GLU B 1 84 ? 2.039 -0.208 -8.492 1 94.06 84 GLU B N 1
ATOM 1776 C CA . GLU B 1 84 ? 1.715 0.8 -7.488 1 94.06 84 GLU B CA 1
ATOM 1777 C C . GLU B 1 84 ? 0.291 0.625 -6.969 1 94.06 84 GLU B C 1
ATOM 1779 O O . GLU B 1 84 ? -0.042 1.101 -5.883 1 94.06 84 GLU B O 1
ATOM 1784 N N . VAL B 1 85 ? -0.553 -0.059 -7.77 1 95.88 85 VAL B N 1
ATOM 1785 C CA . VAL B 1 85 ? -1.975 -0.167 -7.457 1 95.88 85 VAL B CA 1
ATOM 1786 C C . VAL B 1 85 ? -2.215 -1.374 -6.555 1 95.88 85 VAL B C 1
ATOM 1788 O O . VAL B 1 85 ? -1.854 -2.5 -6.902 1 95.88 85 VAL B O 1
ATOM 1791 N N . LEU B 1 86 ? -2.791 -1.096 -5.418 1 96.75 86 LEU B N 1
ATOM 1792 C CA . LEU B 1 86 ? -3.211 -2.189 -4.551 1 96.75 86 LEU B CA 1
ATOM 1793 C C . LEU B 1 86 ? -4.574 -2.725 -4.973 1 96.75 86 LEU B C 1
ATOM 1795 O O . LEU B 1 86 ? -4.758 -3.938 -5.098 1 96.75 86 LEU B O 1
ATOM 1799 N N . MET B 1 87 ? -5.449 -1.816 -5.238 1 96.19 87 MET B N 1
ATOM 1800 C CA . MET B 1 87 ? -6.805 -2.207 -5.609 1 96.19 87 MET B CA 1
ATOM 1801 C C . MET B 1 87 ? -7.512 -1.077 -6.352 1 96.19 87 MET B C 1
ATOM 1803 O O . MET B 1 87 ? -7.516 0.067 -5.895 1 96.19 87 MET B O 1
ATOM 1807 N N . ASN B 1 88 ? -8.172 -1.381 -7.473 1 94.94 88 ASN B N 1
ATOM 1808 C CA . ASN B 1 88 ? -8.906 -0.358 -8.219 1 94.94 88 ASN B CA 1
ATOM 1809 C C . ASN B 1 88 ? -10.172 0.066 -7.48 1 94.94 88 ASN B C 1
ATOM 1811 O O . ASN B 1 88 ? -10.453 1.259 -7.352 1 94.94 88 ASN B O 1
ATOM 1815 N N . ASP B 1 89 ? -10.945 -0.846 -6.996 1 94.44 89 ASP B N 1
ATOM 1816 C CA . ASP B 1 89 ? -12.156 -0.61 -6.219 1 94.44 89 ASP B CA 1
ATOM 1817 C C . ASP B 1 89 ? -11.938 -0.927 -4.742 1 94.44 89 ASP B C 1
ATOM 1819 O O . ASP B 1 89 ? -11.734 -2.088 -4.375 1 94.44 89 ASP B O 1
ATOM 1823 N N . PRO B 1 90 ? -12.023 0.108 -3.838 1 94.19 90 PRO B N 1
ATOM 1824 C CA . PRO B 1 90 ? -11.758 -0.142 -2.422 1 94.19 90 PRO B CA 1
ATOM 1825 C C . PRO B 1 90 ? -12.734 -1.135 -1.8 1 94.19 90 PRO B C 1
ATOM 1827 O O . PRO B 1 90 ? -12.406 -1.798 -0.813 1 94.19 90 PRO B O 1
ATOM 1830 N N . GLN B 1 91 ? -13.891 -1.292 -2.418 1 92.81 91 GLN B N 1
ATOM 1831 C CA . GLN B 1 91 ? -14.891 -2.201 -1.875 1 92.81 91 GLN B CA 1
ATOM 1832 C C . GLN B 1 91 ? -14.469 -3.656 -2.053 1 92.81 91 GLN B C 1
ATOM 1834 O O . GLN B 1 91 ? -15.039 -4.555 -1.431 1 92.81 91 GLN B O 1
ATOM 1839 N N . ALA B 1 92 ? -13.492 -3.896 -2.881 1 93.62 92 ALA B N 1
ATOM 1840 C CA . ALA B 1 92 ? -13.008 -5.254 -3.119 1 93.62 92 ALA B CA 1
ATOM 1841 C C . ALA B 1 92 ? -12.062 -5.703 -2.008 1 93.62 92 ALA B C 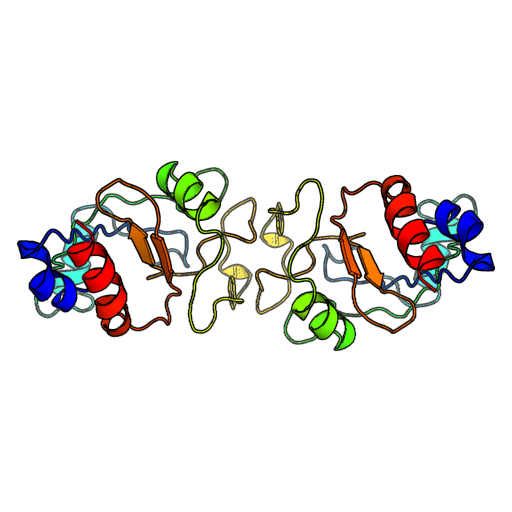1
ATOM 1843 O O . ALA B 1 92 ? -11.742 -6.887 -1.898 1 93.62 92 ALA B O 1
ATOM 1844 N N . ILE B 1 93 ? -11.625 -4.766 -1.172 1 95 93 ILE B N 1
ATOM 1845 C CA . ILE B 1 93 ? -10.766 -5.102 -0.039 1 95 93 ILE B CA 1
ATOM 1846 C C . ILE B 1 93 ? -11.625 -5.566 1.136 1 95 93 ILE B C 1
ATOM 1848 O O . ILE B 1 93 ? -12.32 -4.762 1.758 1 95 93 ILE B O 1
ATOM 1852 N N . ILE B 1 94 ? -11.516 -6.82 1.519 1 94.06 94 ILE B N 1
ATOM 1853 C CA . ILE B 1 94 ? -12.43 -7.379 2.51 1 94.06 94 ILE B CA 1
ATOM 1854 C C . ILE B 1 94 ? -11.633 -7.98 3.666 1 94.06 94 ILE B C 1
ATOM 1856 O O . ILE B 1 94 ? -12.133 -8.844 4.391 1 94.06 94 ILE B O 1
ATOM 1860 N N . TRP B 1 95 ? -10.438 -7.648 3.826 1 95.75 95 TRP B N 1
ATOM 1861 C CA . TRP B 1 95 ? -9.586 -8.133 4.91 1 95.75 95 TRP B CA 1
ATOM 1862 C C . TRP B 1 95 ? -9.102 -6.98 5.781 1 95.75 95 TRP B C 1
ATOM 1864 O O . TRP B 1 95 ? -9.242 -5.812 5.41 1 95.75 95 TRP B O 1
ATOM 1874 N N . ARG B 1 96 ? -8.578 -7.266 6.977 1 96.19 96 ARG B N 1
ATOM 1875 C CA . ARG B 1 96 ? -8.039 -6.281 7.91 1 96.19 96 ARG B CA 1
ATOM 1876 C C . ARG B 1 96 ? -6.902 -6.875 8.734 1 96.19 96 ARG B C 1
ATOM 1878 O O . ARG B 1 96 ? -6.914 -8.07 9.055 1 96.19 96 ARG B O 1
ATOM 1885 N N . PRO B 1 97 ? -5.898 -6.016 8.977 1 97.38 97 PRO B N 1
ATOM 1886 C CA . PRO B 1 97 ? -5.672 -4.68 8.422 1 97.38 97 PRO B CA 1
ATOM 1887 C C . PRO B 1 97 ? -5.25 -4.719 6.953 1 97.38 97 PRO B C 1
ATOM 1889 O O . PRO B 1 97 ? -4.984 -5.793 6.41 1 97.38 97 PRO B O 1
ATOM 1892 N N . VAL B 1 98 ? -5.363 -3.621 6.328 1 97.25 98 VAL B N 1
ATOM 1893 C CA . VAL B 1 98 ? -4.852 -3.451 4.973 1 97.25 98 VAL B CA 1
ATOM 1894 C C . VAL B 1 98 ? -3.4 -2.979 5.023 1 97.25 98 VAL B C 1
ATOM 1896 O O . VAL B 1 98 ? -3.109 -1.902 5.551 1 97.25 98 VAL B O 1
ATOM 1899 N N . LEU B 1 99 ? -2.545 -3.773 4.488 1 98.12 99 LEU B N 1
ATOM 1900 C CA . LEU B 1 99 ? -1.123 -3.445 4.465 1 98.12 99 LEU B CA 1
ATOM 1901 C C . LEU B 1 99 ? -0.696 -2.975 3.076 1 98.12 99 LEU B C 1
ATOM 1903 O O . LEU B 1 99 ? -1.266 -3.4 2.07 1 98.12 99 LEU B O 1
ATOM 1907 N N . ARG B 1 100 ? 0.334 -2.141 3.066 1 97.69 100 ARG B N 1
ATOM 1908 C CA . ARG B 1 100 ? 0.862 -1.622 1.81 1 97.69 100 ARG B CA 1
ATOM 1909 C C . ARG B 1 100 ? 1.435 -2.744 0.951 1 97.69 100 ARG B C 1
ATOM 1911 O O . ARG B 1 100 ? 1.443 -2.65 -0.278 1 97.69 100 ARG B O 1
ATOM 1918 N N . SER B 1 101 ? 1.827 -3.84 1.552 1 98 101 SER B N 1
ATOM 1919 C CA . SER B 1 101 ? 2.488 -4.949 0.875 1 98 101 SER B CA 1
ATOM 1920 C C . SER B 1 101 ? 1.486 -6.023 0.464 1 98 101 SER B C 1
ATOM 1922 O O . SER B 1 101 ? 1.87 -7.07 -0.059 1 98 101 SER B O 1
ATOM 1924 N N . ASP B 1 102 ? 0.26 -5.84 0.642 1 98.12 102 ASP B N 1
ATOM 1925 C CA . ASP B 1 102 ? -0.743 -6.871 0.394 1 98.12 102 ASP B CA 1
ATOM 1926 C C . ASP B 1 102 ? -0.745 -7.293 -1.073 1 98.12 102 ASP B C 1
ATOM 1928 O O . ASP B 1 102 ? -0.303 -6.539 -1.942 1 98.12 102 ASP B O 1
ATOM 1932 N N . VAL B 1 103 ? -1.174 -8.492 -1.319 1 97.5 103 VAL B N 1
ATOM 1933 C CA . VAL B 1 103 ? -1.422 -9 -2.668 1 97.5 103 VAL B CA 1
ATOM 1934 C C . VAL B 1 103 ? -2.646 -8.305 -3.26 1 97.5 103 VAL B C 1
ATOM 1936 O O . VAL B 1 103 ? -3.689 -8.203 -2.607 1 97.5 103 VAL B O 1
ATOM 1939 N N . SER B 1 104 ? -2.559 -7.824 -4.391 1 94.38 104 SER B N 1
ATOM 1940 C CA . SER B 1 104 ? -3.564 -6.945 -4.984 1 94.38 104 SER B CA 1
ATOM 1941 C C . SER B 1 104 ? -4.75 -7.746 -5.512 1 94.38 104 SER B C 1
ATOM 1943 O O . SER B 1 104 ? -5.902 -7.363 -5.305 1 94.38 104 SER B O 1
ATOM 1945 N N . TRP B 1 105 ? -4.438 -8.68 -6.34 1 89.19 105 TRP B N 1
ATOM 1946 C CA . TRP B 1 105 ? -5.488 -9.414 -7.039 1 89.19 105 TRP B CA 1
ATOM 1947 C C . TRP B 1 105 ? -5.012 -10.812 -7.422 1 89.19 105 TRP B C 1
ATOM 1949 O O . TRP B 1 105 ? -3.914 -11.227 -7.043 1 89.19 105 TRP B O 1
ATOM 1959 N N . ASN B 1 106 ? -5.898 -11.477 -8.117 1 85.19 106 ASN B N 1
ATOM 1960 C CA . ASN B 1 106 ? -5.562 -12.812 -8.602 1 85.19 106 ASN B CA 1
ATOM 1961 C C . ASN B 1 106 ? -4.359 -12.789 -9.539 1 85.19 106 ASN B C 1
ATOM 1963 O O . ASN B 1 106 ? -4.055 -11.75 -10.133 1 85.19 106 ASN B O 1
ATOM 1967 N N . PHE B 1 107 ? -3.521 -13.82 -9.43 1 87.31 107 PHE B N 1
ATOM 1968 C CA . PHE B 1 107 ? -2.48 -14.125 -10.398 1 87.31 107 PHE B CA 1
ATOM 1969 C C . PHE B 1 107 ? -1.223 -13.312 -10.125 1 87.31 107 PHE B C 1
ATOM 1971 O O . PHE B 1 107 ? -0.383 -13.141 -11.008 1 87.31 107 PHE B O 1
ATOM 1978 N N . GLU B 1 108 ? -1.167 -12.664 -9.008 1 93.5 108 GLU B N 1
ATOM 1979 C CA . GLU B 1 108 ? 0.166 -12.258 -8.57 1 93.5 108 GLU B CA 1
ATOM 1980 C C . GLU B 1 108 ? 1.066 -13.477 -8.352 1 93.5 108 GLU B C 1
ATOM 1982 O O . GLU B 1 108 ? 0.589 -14.547 -7.98 1 93.5 108 GLU B O 1
ATOM 1987 N N . LYS B 1 109 ? 2.359 -13.312 -8.562 1 95.5 109 LYS B N 1
ATOM 1988 C CA . LYS B 1 109 ? 3.266 -14.453 -8.539 1 95.5 109 LYS B CA 1
ATOM 1989 C C . LYS B 1 109 ? 4.512 -14.148 -7.707 1 95.5 109 LYS B C 1
ATOM 1991 O O . LYS B 1 109 ? 4.988 -13.008 -7.688 1 95.5 109 LYS B O 1
ATOM 1996 N N . PHE B 1 110 ? 4.965 -15.148 -7 1 97.62 110 PHE B N 1
ATOM 1997 C CA . PHE B 1 110 ? 6.234 -15.117 -6.281 1 97.62 110 PHE B CA 1
ATOM 1998 C C . PHE B 1 110 ? 7.188 -16.172 -6.828 1 97.62 110 PHE B C 1
ATOM 2000 O O . PHE B 1 110 ? 6.805 -17.328 -7.008 1 97.62 110 PHE B O 1
ATOM 2007 N N . LEU B 1 111 ? 8.344 -15.75 -7.164 1 97.44 111 LEU B N 1
ATOM 2008 C CA . LEU B 1 111 ? 9.398 -16.672 -7.578 1 97.44 111 LEU B CA 1
ATOM 2009 C C . LEU B 1 111 ? 10.414 -16.875 -6.465 1 97.44 111 LEU B C 1
ATOM 2011 O O . LEU B 1 111 ? 10.945 -15.898 -5.922 1 97.44 111 LEU B O 1
ATOM 2015 N N . ILE B 1 112 ? 10.594 -18.141 -6.082 1 97.5 112 ILE B N 1
ATOM 2016 C CA . ILE B 1 112 ? 11.5 -18.531 -5.008 1 97.5 112 ILE B CA 1
ATOM 2017 C C . ILE B 1 112 ? 12.609 -19.422 -5.562 1 97.5 112 ILE B C 1
ATOM 2019 O O . ILE B 1 112 ? 12.352 -20.312 -6.367 1 97.5 112 ILE B O 1
ATOM 2023 N N . ASP B 1 113 ? 13.773 -19.234 -5.156 1 96.31 113 ASP B N 1
ATOM 2024 C CA . ASP B 1 113 ? 14.852 -20.047 -5.699 1 96.31 113 ASP B CA 1
ATOM 2025 C C . ASP B 1 113 ? 14.914 -21.406 -5.008 1 96.31 113 ASP B C 1
ATOM 2027 O O . ASP B 1 113 ? 14.102 -21.703 -4.129 1 96.31 113 ASP B O 1
ATOM 2031 N N . SER B 1 114 ? 15.859 -22.25 -5.375 1 93.5 114 SER B N 1
ATOM 2032 C CA . SER B 1 114 ? 15.914 -23.641 -4.941 1 93.5 114 SER B CA 1
ATOM 2033 C C . SER B 1 114 ? 16.328 -23.75 -3.482 1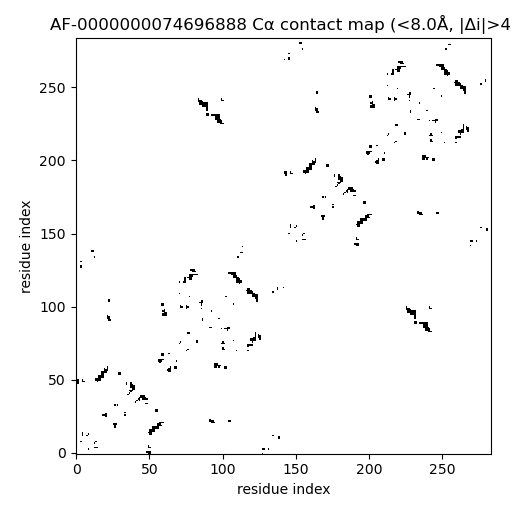 93.5 114 SER B C 1
ATOM 2035 O O . SER B 1 114 ? 16.172 -24.797 -2.863 1 93.5 114 SER B O 1
ATOM 2037 N N . ASN B 1 115 ? 16.797 -22.656 -2.844 1 94.06 115 ASN B N 1
ATOM 2038 C CA . ASN B 1 115 ? 17.188 -22.656 -1.437 1 94.06 115 ASN B CA 1
ATOM 2039 C C . ASN B 1 115 ? 16.094 -22.062 -0.558 1 94.06 115 ASN B C 1
ATOM 2041 O O . ASN B 1 115 ? 16.297 -21.844 0.639 1 94.06 115 ASN B O 1
ATOM 2045 N N . GLY B 1 116 ? 15 -21.688 -1.186 1 94.31 116 GLY B N 1
ATOM 2046 C CA . GLY B 1 116 ? 13.883 -21.156 -0.43 1 94.31 116 GLY B CA 1
ATOM 2047 C C . GLY B 1 116 ? 13.953 -19.656 -0.237 1 94.31 116 GLY B C 1
ATOM 2048 O O . GLY B 1 116 ? 13.219 -19.078 0.573 1 94.31 116 GLY B O 1
ATOM 2049 N N . VAL B 1 117 ? 14.852 -19.016 -0.921 1 96 117 VAL B N 1
ATOM 2050 C CA . VAL B 1 117 ? 15.008 -17.578 -0.796 1 96 117 VAL B CA 1
ATOM 2051 C C . VAL B 1 117 ? 14.102 -16.875 -1.801 1 96 117 VAL B C 1
ATOM 2053 O O . VAL B 1 117 ? 14.211 -17.094 -3.01 1 96 117 VAL B O 1
ATOM 2056 N N . PRO B 1 118 ? 13.172 -16.062 -1.379 1 97.94 118 PRO B N 1
ATOM 2057 C CA . PRO B 1 118 ? 12.336 -15.297 -2.307 1 97.94 118 PRO B CA 1
ATOM 2058 C C . PRO B 1 118 ? 13.148 -14.43 -3.266 1 97.94 118 PRO B C 1
ATOM 2060 O O . PRO B 1 118 ? 14.062 -13.727 -2.838 1 97.94 118 PRO B O 1
ATOM 2063 N N . PHE B 1 119 ? 12.898 -14.516 -4.484 1 97.69 119 PHE B N 1
ATOM 2064 C CA . PHE B 1 119 ? 13.672 -13.859 -5.527 1 97.69 119 PHE B CA 1
ATOM 2065 C C . PHE B 1 119 ? 12.961 -12.609 -6.031 1 97.69 119 PHE B C 1
ATOM 2067 O O . PHE B 1 119 ? 13.531 -11.516 -6.02 1 97.69 119 PHE B O 1
ATOM 2074 N N . LYS B 1 120 ? 11.75 -12.805 -6.465 1 97.62 120 LYS B N 1
ATOM 2075 C CA . LYS B 1 120 ? 11.031 -11.688 -7.062 1 97.62 120 LYS B CA 1
ATOM 2076 C C . LYS B 1 120 ? 9.523 -11.906 -6.996 1 97.62 120 LYS B C 1
ATOM 2078 O O . LYS B 1 120 ? 9.055 -13.047 -6.977 1 97.62 120 LYS B O 1
ATOM 2083 N N . ARG B 1 121 ? 8.812 -10.836 -6.902 1 97.81 121 ARG B N 1
ATOM 2084 C CA . ARG B 1 121 ? 7.352 -10.789 -6.922 1 97.81 121 ARG B CA 1
ATOM 2085 C C . ARG B 1 121 ? 6.84 -10.055 -8.156 1 97.81 121 ARG B C 1
ATOM 2087 O O . ARG B 1 121 ? 7.383 -9.016 -8.531 1 97.81 121 ARG B O 1
ATOM 2094 N N . TYR B 1 122 ? 5.766 -10.609 -8.805 1 96.5 122 TYR B N 1
ATOM 2095 C CA . TYR B 1 122 ? 5.281 -10.07 -10.07 1 96.5 122 TYR B CA 1
ATOM 2096 C C . TYR B 1 122 ? 3.801 -9.719 -9.984 1 96.5 122 TYR B C 1
ATOM 2098 O O . TYR B 1 122 ? 3 -10.5 -9.461 1 96.5 122 TYR B O 1
ATOM 2106 N N . SER B 1 123 ? 3.496 -8.562 -10.578 1 94.5 123 SER B N 1
ATOM 2107 C CA . SER B 1 123 ? 2.096 -8.156 -10.602 1 94.5 123 SER B CA 1
ATOM 2108 C C . SER B 1 123 ? 1.268 -9.07 -11.5 1 94.5 123 SER B C 1
ATOM 2110 O O . SER B 1 123 ? 1.819 -9.836 -12.289 1 94.5 123 SER B O 1
ATOM 2112 N N . ARG B 1 124 ? -0.043 -8.93 -11.383 1 88.5 124 ARG B N 1
ATOM 2113 C CA . ARG B 1 124 ? -0.947 -9.758 -12.172 1 88.5 124 ARG B CA 1
ATOM 2114 C C . ARG B 1 124 ? -0.812 -9.453 -13.664 1 88.5 124 ARG B C 1
ATOM 2116 O O . ARG B 1 124 ? -1.194 -10.266 -14.508 1 88.5 124 ARG B O 1
ATOM 2123 N N . TYR B 1 125 ? -0.266 -8.312 -13.992 1 88.69 125 TYR B N 1
ATOM 2124 C CA . TYR B 1 125 ? -0.172 -7.883 -15.383 1 88.69 125 TYR B CA 1
ATOM 2125 C C . TYR B 1 125 ? 1.141 -8.344 -16 1 88.69 125 TYR B C 1
ATOM 2127 O O . TYR B 1 125 ? 1.344 -8.203 -17.219 1 88.69 125 TYR B O 1
ATOM 2135 N N . PHE B 1 126 ? 2.039 -8.773 -15.164 1 86.38 126 PHE B N 1
ATOM 2136 C CA . PHE B 1 126 ? 3.311 -9.273 -15.68 1 86.38 126 PHE B CA 1
ATOM 2137 C C . PHE B 1 126 ? 3.098 -10.5 -16.547 1 86.38 126 PHE B C 1
ATOM 2139 O O . PHE B 1 126 ? 2.471 -11.469 -16.125 1 86.38 126 PHE B O 1
ATOM 2146 N N . LEU B 1 127 ? 3.576 -10.461 -17.688 1 84.25 127 LEU B N 1
ATOM 2147 C CA . LEU B 1 127 ? 3.352 -11.562 -18.609 1 84.25 127 LEU B CA 1
ATOM 2148 C C . LEU B 1 127 ? 4.074 -12.82 -18.141 1 84.25 127 LEU B C 1
ATOM 2150 O O . LEU B 1 127 ? 5.25 -12.766 -17.781 1 84.25 127 LEU B O 1
ATOM 2154 N N . THR B 1 128 ? 3.395 -13.898 -18.203 1 82.56 128 THR B N 1
ATOM 2155 C CA . THR B 1 128 ? 3.945 -15.18 -17.781 1 82.56 128 THR B CA 1
ATOM 2156 C C . THR B 1 128 ? 5.172 -15.547 -18.609 1 82.56 128 THR B C 1
ATOM 2158 O O . THR B 1 128 ? 6.137 -16.109 -18.078 1 82.56 128 THR B O 1
ATOM 2161 N N . SER B 1 129 ? 5.094 -15.148 -19.828 1 83.88 129 SER B N 1
ATOM 2162 C CA . SER B 1 129 ? 6.215 -15.438 -20.719 1 83.88 129 SER B CA 1
ATOM 2163 C C . SER B 1 129 ? 7.48 -14.711 -20.25 1 83.88 129 SER B C 1
ATOM 2165 O O . SER B 1 129 ? 8.594 -15.18 -20.5 1 83.88 129 SER B O 1
ATOM 2167 N N . ASP B 1 130 ? 7.273 -13.602 -19.594 1 87.19 130 ASP B N 1
ATOM 2168 C CA . ASP B 1 130 ? 8.406 -12.789 -19.156 1 87.19 130 ASP B CA 1
ATOM 2169 C C . ASP B 1 130 ? 9.078 -13.383 -17.922 1 87.19 130 ASP B C 1
ATOM 2171 O O . ASP B 1 130 ? 10.172 -12.969 -17.547 1 87.19 130 ASP B O 1
ATOM 2175 N N . LEU B 1 131 ? 8.422 -14.391 -17.375 1 92.88 131 LEU B N 1
ATOM 2176 C CA . LEU B 1 131 ? 8.984 -15.07 -16.219 1 92.88 131 LEU B CA 1
ATOM 2177 C C . LEU B 1 131 ? 10.141 -15.984 -16.625 1 92.88 131 LEU B C 1
ATOM 2179 O O . LEU B 1 131 ? 10.969 -16.359 -15.797 1 92.88 131 LEU B O 1
ATOM 2183 N N . SER B 1 132 ? 10.141 -16.406 -17.844 1 93.38 132 SER B N 1
ATOM 2184 C CA . SER B 1 132 ? 11.102 -17.406 -18.328 1 93.38 132 SER B CA 1
ATOM 2185 C C . SER B 1 132 ? 12.539 -16.953 -18.062 1 93.38 132 SER B C 1
ATOM 2187 O O . SER B 1 132 ? 13.375 -17.75 -17.656 1 93.38 132 SER B O 1
ATOM 2189 N N . SER B 1 133 ? 12.789 -15.695 -18.359 1 93.75 133 SER B N 1
ATOM 2190 C CA . SER B 1 133 ? 14.141 -15.18 -18.203 1 93.75 133 SER B CA 1
ATOM 2191 C C . SER B 1 133 ? 14.609 -15.312 -16.75 1 93.75 133 SER B C 1
ATOM 2193 O O . SER B 1 133 ? 15.711 -15.781 -16.484 1 93.75 133 SER B O 1
ATOM 2195 N N . ASP B 1 134 ? 13.766 -14.961 -15.836 1 95.44 134 ASP B N 1
ATOM 2196 C CA . ASP B 1 134 ? 14.109 -15.055 -14.422 1 95.44 134 ASP B CA 1
ATOM 2197 C C . ASP B 1 134 ? 14.234 -16.516 -13.977 1 95.44 134 ASP B C 1
ATOM 2199 O O . ASP B 1 134 ? 15.125 -16.859 -13.203 1 95.44 134 ASP B O 1
ATOM 2203 N N . ILE B 1 135 ? 13.328 -17.359 -14.469 1 95.62 135 ILE B N 1
ATOM 2204 C CA . ILE B 1 135 ? 13.352 -18.781 -14.141 1 95.62 135 ILE B CA 1
ATOM 2205 C C . ILE B 1 135 ? 14.664 -19.391 -14.633 1 95.62 135 ILE B C 1
ATOM 2207 O O . ILE B 1 135 ? 15.336 -20.109 -13.898 1 95.62 135 ILE B O 1
ATOM 2211 N N . GLU B 1 136 ? 14.953 -19.062 -15.805 1 95.12 136 GLU B N 1
ATOM 2212 C CA . GLU B 1 136 ? 16.188 -19.609 -16.391 1 95.12 136 GLU B CA 1
ATOM 2213 C C . GLU B 1 136 ? 17.406 -19.125 -15.617 1 95.12 136 GLU B C 1
ATOM 2215 O O . GLU B 1 136 ? 18.359 -19.906 -15.406 1 95.12 136 GLU B O 1
ATOM 2220 N N . LYS B 1 137 ? 17.375 -17.906 -15.281 1 95.25 137 LYS B N 1
ATOM 2221 C CA . LYS B 1 137 ? 18.469 -17.375 -14.484 1 95.25 137 LYS B CA 1
ATOM 2222 C C . LYS B 1 137 ? 18.641 -18.172 -13.188 1 95.25 137 LYS B C 1
ATOM 2224 O O . LYS B 1 137 ? 19.766 -18.531 -12.828 1 95.25 137 LYS B O 1
ATOM 2229 N N . LEU B 1 138 ? 17.594 -18.5 -12.508 1 95.12 138 LEU B N 1
ATOM 2230 C CA . LEU B 1 138 ? 17.656 -19.219 -11.234 1 95.12 138 LEU B CA 1
ATOM 2231 C C . LEU B 1 138 ? 18.047 -20.672 -11.445 1 95.12 138 LEU B C 1
ATOM 2233 O O . LEU B 1 138 ? 18.75 -21.25 -10.617 1 95.12 138 LEU B O 1
ATOM 2237 N N . LEU B 1 139 ? 17.562 -21.25 -12.492 1 94.31 139 LEU B N 1
ATOM 2238 C CA . LEU B 1 139 ? 17.875 -22.641 -12.781 1 94.31 139 LEU B CA 1
ATOM 2239 C C . LEU B 1 139 ? 19.344 -22.812 -13.148 1 94.31 139 LEU B C 1
ATOM 2241 O O . LEU B 1 139 ? 19.938 -23.859 -12.883 1 94.31 139 LEU B O 1
ATOM 2245 N N . ALA B 1 140 ? 19.859 -21.781 -13.742 1 90.88 140 ALA B N 1
ATOM 2246 C CA . ALA B 1 140 ? 21.266 -21.812 -14.133 1 90.88 140 ALA B CA 1
ATOM 2247 C C . ALA B 1 140 ? 22.172 -21.656 -12.922 1 90.88 140 ALA B C 1
ATOM 2249 O O . ALA B 1 140 ? 23.328 -22.078 -12.945 1 90.88 140 ALA B O 1
ATOM 2250 N N . SER B 1 141 ? 21.703 -20.875 -11.977 1 81.94 141 SER B N 1
ATOM 2251 C CA . SER B 1 141 ? 22.516 -20.625 -10.789 1 81.94 141 SER B CA 1
ATOM 2252 C C . SER B 1 141 ? 22.469 -21.797 -9.828 1 81.94 141 SER B C 1
ATOM 2254 O O . SER B 1 141 ? 23.188 -21.812 -8.82 1 81.94 141 SER B O 1
ATOM 2256 N N . LYS B 1 142 ? 21.812 -22.953 -10.047 1 68.12 142 LYS B N 1
ATOM 2257 C CA . LYS B 1 142 ? 21.781 -24.156 -9.219 1 68.12 142 LYS B CA 1
ATOM 2258 C C . LYS B 1 142 ? 23.078 -24.953 -9.344 1 68.12 142 LYS B C 1
ATOM 2260 O O . LYS B 1 142 ? 23.719 -24.938 -10.398 1 68.12 142 LYS B O 1
#

InterPro domains:
  IPR000889 Glutathione peroxidase [PF00255] (1-72)
  IPR000889 Glutathione peroxidase [PIRSF000303] (2-141)
  IPR000889 Glutathione peroxidase [PR01011] (13-29)
  IPR000889 Glutathione peroxidase [PR01011] (103-112)
  IPR000889 Glutathione peroxidase [PS51355] (1-142)
  IPR000889 Glutathione peroxidase [PTHR11592] (1-139)
  IPR029760 Glutathione peroxidase conserved site [PS00763] (16-23)
  IPR036249 Thioredoxin-like superfamily [SSF52833] (1-139)